Protein AF-A0AAN6QSS2-F1 (afdb_monomer)

Structure (mmCIF, N/CA/C/O backbone):
data_AF-A0AAN6QSS2-F1
#
_entry.id   AF-A0AAN6QSS2-F1
#
loop_
_atom_site.group_PDB
_atom_site.id
_atom_site.type_symbol
_atom_site.label_atom_id
_atom_site.label_alt_id
_atom_site.label_comp_id
_atom_site.label_asym_id
_atom_site.label_entity_id
_atom_site.label_seq_id
_atom_site.pdbx_PDB_ins_code
_atom_site.Cartn_x
_atom_site.Cartn_y
_atom_site.Cartn_z
_atom_site.occupancy
_atom_site.B_iso_or_equiv
_atom_site.auth_seq_id
_atom_site.auth_comp_id
_atom_site.auth_asym_id
_atom_site.auth_atom_id
_atom_site.pdbx_PDB_model_num
ATOM 1 N N . MET A 1 1 ? 13.522 14.412 11.338 1.00 58.09 1 MET A N 1
ATOM 2 C CA . MET A 1 1 ? 12.191 14.948 1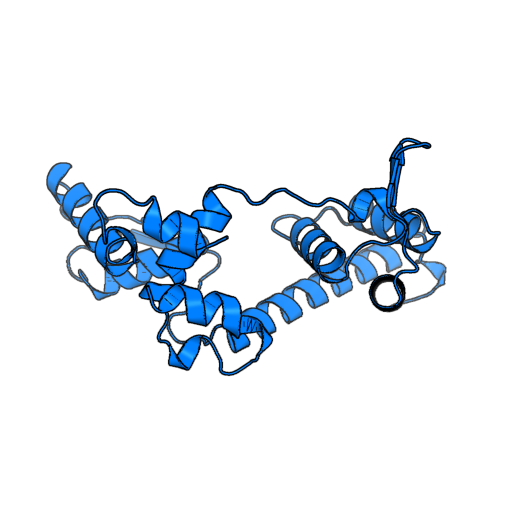0.971 1.00 58.09 1 MET A CA 1
ATOM 3 C C . MET A 1 1 ? 11.134 14.541 11.995 1.00 58.09 1 MET A C 1
ATOM 5 O O . MET A 1 1 ? 10.540 15.421 12.599 1.00 58.09 1 MET A O 1
ATOM 9 N N . TRP A 1 2 ? 10.982 13.246 12.285 1.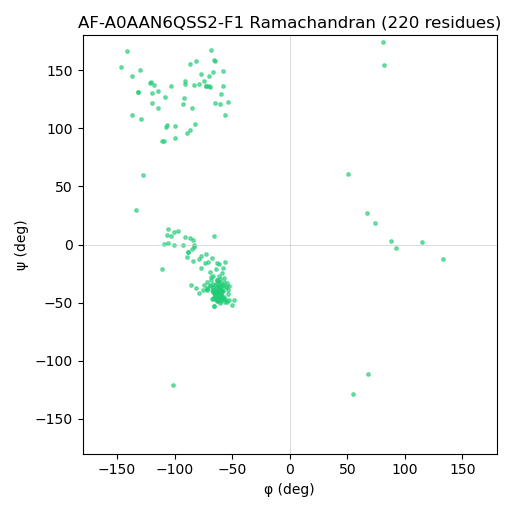00 65.75 2 TRP A N 1
ATOM 10 C CA . TRP A 1 2 ? 9.932 12.701 13.161 1.00 65.75 2 TRP A CA 1
ATOM 11 C C . TRP A 1 2 ? 9.918 13.222 14.614 1.00 65.75 2 TRP A C 1
ATOM 13 O O . TRP A 1 2 ? 8.853 13.557 15.126 1.00 65.75 2 TRP A O 1
ATOM 23 N N . GLN A 1 3 ? 11.086 13.422 15.246 1.00 69.25 3 GLN A N 1
ATOM 24 C CA . GLN A 1 3 ? 11.178 14.023 16.593 1.00 69.25 3 GLN A CA 1
ATOM 25 C C . GLN A 1 3 ? 10.530 15.415 16.669 1.00 69.25 3 GLN A C 1
ATOM 27 O O . GLN A 1 3 ? 9.976 15.801 17.695 1.00 69.25 3 GLN A O 1
ATOM 32 N N . SER A 1 4 ? 10.586 16.179 15.571 1.00 73.88 4 SER A N 1
ATOM 33 C CA . SER A 1 4 ? 9.973 17.505 15.511 1.00 73.88 4 SER A CA 1
ATOM 34 C C . SER A 1 4 ? 8.457 17.418 15.643 1.00 73.88 4 SER A C 1
ATOM 36 O O . SER A 1 4 ? 7.863 18.304 16.240 1.00 73.88 4 SER A O 1
ATOM 38 N N . TRP A 1 5 ? 7.823 16.371 15.114 1.00 73.56 5 TRP A N 1
ATOM 39 C CA . TRP A 1 5 ? 6.372 16.207 15.201 1.00 73.56 5 TRP A CA 1
ATOM 40 C C . TRP A 1 5 ? 5.933 15.763 16.585 1.00 73.56 5 TRP A C 1
ATOM 42 O O . TRP A 1 5 ? 4.964 16.303 17.104 1.00 73.56 5 TRP A O 1
ATOM 52 N N . ALA A 1 6 ? 6.696 14.873 17.223 1.00 74.50 6 ALA A N 1
ATOM 53 C CA . ALA A 1 6 ? 6.484 14.545 18.629 1.00 74.50 6 ALA A CA 1
ATOM 54 C C . ALA A 1 6 ? 6.563 15.802 19.511 1.00 74.50 6 ALA A C 1
ATOM 56 O O . ALA A 1 6 ? 5.655 16.065 20.299 1.00 74.50 6 ALA A O 1
ATOM 57 N N . ASN A 1 7 ? 7.585 16.638 19.303 1.00 79.81 7 ASN A N 1
ATOM 58 C CA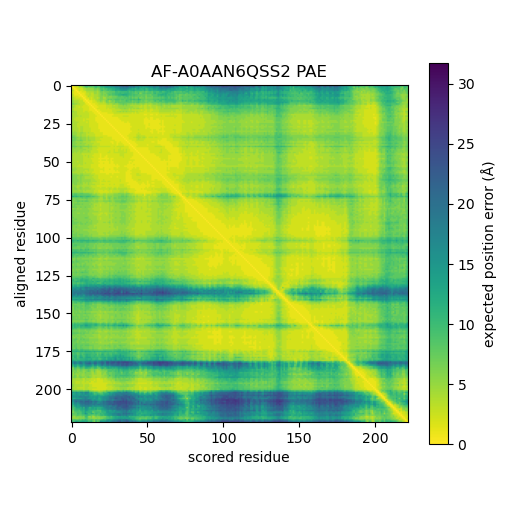 . ASN A 1 7 ? 7.784 17.870 20.071 1.00 79.81 7 ASN A CA 1
ATOM 59 C C . ASN A 1 7 ? 6.723 18.951 19.809 1.00 79.81 7 ASN A C 1
ATOM 61 O O . ASN A 1 7 ? 6.439 19.737 20.709 1.00 79.81 7 ASN A O 1
ATOM 65 N N . LEU A 1 8 ? 6.162 19.003 18.598 1.00 83.62 8 LEU A N 1
ATOM 66 C CA . LEU A 1 8 ? 5.133 19.974 18.200 1.00 83.62 8 LEU A CA 1
ATOM 67 C C . LEU A 1 8 ? 3.699 19.460 18.407 1.00 83.62 8 LEU A C 1
ATOM 69 O O . LEU A 1 8 ? 2.742 20.170 18.101 1.00 83.62 8 LEU A O 1
ATOM 73 N N . SER A 1 9 ? 3.531 18.230 18.895 1.00 83.50 9 SER A N 1
ATOM 74 C CA . SER A 1 9 ? 2.211 17.657 19.145 1.00 83.50 9 SER A CA 1
ATOM 75 C C . SER A 1 9 ? 1.547 18.292 20.374 1.00 83.50 9 SER A C 1
ATOM 77 O O . SER A 1 9 ? 2.177 18.500 21.416 1.00 83.50 9 SER A O 1
ATOM 79 N N . HIS A 1 10 ? 0.253 18.602 20.253 1.00 85.25 10 HIS A N 1
ATOM 80 C CA . HIS A 1 10 ? -0.552 19.192 21.319 1.00 85.25 10 HIS A CA 1
ATOM 81 C C . HIS A 1 10 ? -1.881 18.434 21.478 1.00 85.25 10 HIS A C 1
ATOM 83 O O . HIS A 1 10 ? -2.572 18.236 20.479 1.00 85.25 10 HIS A O 1
ATOM 89 N N . PRO A 1 11 ? -2.274 18.049 22.709 1.00 89.25 11 PRO A N 1
ATOM 90 C CA . PRO A 1 11 ? -1.521 18.190 23.960 1.00 89.25 11 PRO A CA 1
ATOM 91 C C . PRO A 1 11 ? -0.239 17.342 23.972 1.00 89.25 11 PRO A C 1
ATOM 93 O O . PRO A 1 11 ? -0.109 16.366 23.237 1.00 89.25 11 PRO A O 1
ATOM 96 N N . ARG A 1 12 ? 0.734 17.719 24.809 1.00 83.94 12 ARG A N 1
ATOM 97 C CA . ARG A 1 12 ? 1.987 16.963 24.922 1.00 83.94 12 ARG A CA 1
ATOM 98 C C . ARG A 1 12 ? 1.675 15.525 25.352 1.00 83.94 12 ARG A C 1
ATOM 100 O O . ARG A 1 12 ? 0.952 15.329 26.323 1.00 83.94 12 ARG A O 1
ATOM 107 N N . GLY A 1 13 ? 2.223 14.543 24.636 1.00 82.56 13 GLY A N 1
ATOM 108 C CA . GLY A 1 13 ? 1.955 13.120 24.877 1.00 82.56 13 GLY A CA 1
ATOM 109 C C . GLY A 1 13 ? 0.739 12.558 24.131 1.00 82.56 13 GLY A C 1
ATOM 110 O O . GLY A 1 13 ? 0.451 11.374 24.276 1.00 82.56 13 GLY A O 1
ATOM 111 N N . ILE A 1 14 ? 0.057 13.356 23.296 1.00 86.75 14 ILE A N 1
ATOM 112 C CA . ILE A 1 14 ? -1.092 12.888 22.500 1.00 86.75 14 ILE A CA 1
ATOM 113 C C . ILE A 1 14 ? -0.743 11.704 21.592 1.00 86.75 14 ILE A C 1
ATOM 115 O O . ILE A 1 14 ? -1.591 10.854 21.353 1.00 86.75 14 ILE A O 1
ATOM 119 N N . LEU A 1 15 ? 0.515 11.593 21.147 1.00 85.88 15 LEU A N 1
ATOM 120 C CA . LEU A 1 15 ? 0.971 10.484 20.308 1.00 85.88 15 LEU A CA 1
ATOM 121 C C . LEU A 1 15 ? 0.848 9.106 20.975 1.00 85.88 15 LEU A C 1
ATOM 123 O O . LEU A 1 15 ? 0.906 8.113 20.263 1.00 85.88 15 LEU A O 1
ATOM 127 N N . GLY A 1 16 ? 0.681 9.025 22.299 1.00 86.38 16 GLY A N 1
ATOM 128 C CA . GLY A 1 16 ? 0.407 7.775 23.019 1.00 86.38 16 GLY A CA 1
ATOM 129 C C . GLY A 1 16 ? -1.076 7.390 23.102 1.00 86.38 16 GLY A C 1
ATOM 130 O O . GLY A 1 16 ? -1.397 6.445 23.813 1.00 86.38 16 GLY A O 1
ATOM 131 N N . TYR A 1 17 ? -1.961 8.137 22.433 1.00 89.56 17 TYR A N 1
ATOM 132 C CA . TYR A 1 17 ? -3.417 7.936 22.441 1.00 89.56 17 TYR A CA 1
ATOM 133 C C . TYR A 1 17 ? -4.017 7.996 21.027 1.00 89.56 17 TYR A C 1
ATOM 135 O O . TYR A 1 17 ? -5.146 8.442 20.835 1.00 89.56 17 TYR A O 1
ATOM 143 N N . LEU A 1 18 ? -3.232 7.612 20.019 1.00 88.50 18 LEU A N 1
ATOM 144 C CA . LEU A 1 18 ? -3.658 7.610 18.610 1.00 88.50 18 LEU A CA 1
ATOM 145 C C . LEU A 1 18 ? -3.856 6.190 18.063 1.00 88.50 18 LEU A C 1
ATOM 147 O O . LEU A 1 18 ? -4.179 6.034 16.887 1.00 88.50 18 LEU A O 1
ATOM 151 N N . GLY A 1 19 ? -3.635 5.165 18.887 1.00 90.44 19 GLY A N 1
ATOM 152 C CA . GLY A 1 19 ? -3.729 3.773 18.485 1.00 90.44 19 GLY A CA 1
ATOM 153 C C . GLY A 1 19 ? -5.156 3.336 18.166 1.00 90.44 19 GLY A C 1
ATOM 154 O O . GLY A 1 19 ? -6.157 3.981 18.488 1.00 90.44 19 GLY A O 1
ATOM 155 N N . THR A 1 20 ? -5.264 2.168 17.544 1.00 93.19 20 THR A N 1
ATOM 156 C CA . THR A 1 20 ? -6.537 1.508 17.262 1.00 93.19 20 THR A CA 1
ATOM 157 C C . THR A 1 20 ? -7.305 1.203 18.543 1.00 93.19 20 THR A C 1
ATOM 159 O O . THR A 1 20 ? -8.535 1.210 18.522 1.00 93.19 20 THR A O 1
ATOM 162 N N . ARG A 1 21 ? -6.617 0.973 19.669 1.00 92.88 21 ARG A N 1
ATOM 163 C CA . ARG A 1 21 ? -7.273 0.780 20.967 1.00 92.88 21 ARG A CA 1
ATOM 164 C C . ARG A 1 21 ? -8.172 1.964 21.319 1.00 92.88 21 ARG A C 1
ATOM 166 O O . ARG A 1 21 ? -9.324 1.742 21.691 1.00 92.88 21 ARG A O 1
ATOM 173 N N . GLU A 1 22 ? -7.660 3.184 21.203 1.00 94.94 22 GLU A N 1
ATOM 174 C CA . GLU A 1 22 ? -8.392 4.416 21.497 1.00 94.94 22 GLU A CA 1
ATOM 175 C C . GLU A 1 22 ? -9.517 4.617 20.479 1.00 94.94 22 GLU A C 1
ATOM 177 O O . GLU A 1 22 ? -10.675 4.762 20.865 1.00 94.94 22 GLU A O 1
ATOM 182 N N . VAL A 1 23 ? -9.216 4.461 19.185 1.00 94.81 23 VAL A N 1
ATOM 183 C CA . VAL A 1 23 ? -10.211 4.586 18.103 1.00 94.81 23 VAL A CA 1
ATOM 184 C C . VAL A 1 23 ? -11.384 3.605 18.270 1.00 94.81 23 VAL A C 1
ATOM 186 O O . VAL A 1 23 ? -12.529 3.931 17.961 1.00 94.81 23 VAL A O 1
ATOM 189 N N . VAL A 1 24 ? -11.139 2.398 18.784 1.00 97.00 24 VAL A N 1
ATOM 190 C CA . VAL A 1 24 ? -12.197 1.418 19.077 1.00 97.00 24 VAL A CA 1
ATOM 191 C C . VAL A 1 24 ? -13.119 1.887 20.203 1.00 97.00 24 VAL A C 1
ATOM 193 O O . VAL A 1 24 ? -14.326 1.647 20.125 1.00 97.00 24 VAL A O 1
ATOM 196 N N . GLN A 1 25 ? -12.588 2.565 21.226 1.00 97.81 25 GLN A N 1
ATOM 197 C CA . GLN A 1 25 ? -13.421 3.192 22.258 1.00 97.81 25 GLN A CA 1
ATOM 198 C C . GLN A 1 25 ? -14.252 4.330 21.660 1.00 97.81 25 GLN A C 1
ATOM 200 O O . GLN A 1 25 ? -15.447 4.422 21.943 1.00 97.81 25 GLN A O 1
ATOM 205 N N . ASP A 1 26 ? -13.659 5.134 20.774 1.00 97.62 26 ASP A N 1
ATOM 206 C CA . ASP A 1 26 ? -14.358 6.228 20.095 1.00 97.62 26 ASP A CA 1
ATOM 207 C C . ASP A 1 26 ? -15.529 5.716 19.249 1.00 97.62 26 ASP A C 1
ATOM 209 O O . ASP A 1 26 ? -16.623 6.280 19.295 1.00 97.62 26 ASP A O 1
ATOM 213 N N . TYR A 1 27 ? -15.358 4.601 18.531 1.00 97.50 27 TYR A N 1
ATOM 214 C CA . TYR A 1 27 ? -16.457 3.967 17.797 1.00 97.50 27 TYR A CA 1
ATOM 215 C C . TYR A 1 27 ? -17.624 3.567 18.708 1.00 97.50 27 TYR A C 1
ATOM 217 O O . TYR A 1 27 ? -18.785 3.746 18.334 1.00 97.50 27 TYR A O 1
ATOM 225 N N . ASP A 1 28 ? -17.353 3.058 19.912 1.00 98.25 28 ASP A N 1
ATOM 226 C CA . ASP A 1 28 ? -18.414 2.696 20.855 1.00 98.25 28 ASP A CA 1
ATOM 227 C C . ASP A 1 28 ? -19.073 3.916 21.514 1.00 98.25 28 ASP A C 1
ATOM 229 O O . ASP A 1 28 ? -20.291 3.927 21.732 1.00 98.25 28 ASP A O 1
ATOM 233 N N . ALA A 1 29 ? -18.293 4.965 21.776 1.00 98.31 29 ALA A N 1
ATOM 234 C CA . ALA A 1 29 ? -18.811 6.242 22.243 1.00 98.31 29 ALA A CA 1
ATOM 235 C C . ALA A 1 29 ? -19.756 6.859 21.202 1.00 98.31 29 ALA A C 1
ATOM 237 O O . ALA A 1 29 ? -20.864 7.268 21.550 1.00 98.31 29 ALA A O 1
ATOM 238 N N . ILE A 1 30 ? -19.375 6.839 19.919 1.00 97.94 30 ILE A N 1
ATOM 239 C CA . ILE A 1 30 ? -20.221 7.286 18.803 1.00 97.94 30 ILE A CA 1
ATOM 240 C C . ILE A 1 30 ? -21.493 6.437 18.716 1.00 97.94 30 ILE A C 1
ATOM 242 O O . ILE A 1 30 ? -22.587 6.997 18.655 1.00 97.94 30 ILE A O 1
ATOM 246 N N . ARG A 1 31 ? -21.383 5.101 18.772 1.00 98.12 31 ARG A N 1
ATOM 247 C CA . ARG A 1 31 ? -22.548 4.196 18.796 1.00 98.12 31 ARG A CA 1
ATOM 248 C C . ARG A 1 31 ? -23.529 4.594 19.905 1.00 98.12 31 ARG A C 1
ATOM 250 O O . ARG A 1 31 ? -24.727 4.708 19.653 1.00 98.12 31 ARG A O 1
ATOM 257 N N . THR A 1 32 ? -23.014 4.832 21.112 1.00 98.25 32 THR A N 1
ATOM 258 C CA . THR A 1 32 ? -23.816 5.219 22.282 1.00 98.25 32 THR A CA 1
ATOM 259 C C . THR A 1 32 ? -24.456 6.593 22.104 1.00 98.25 32 THR A C 1
ATOM 261 O O . THR A 1 32 ? -25.652 6.738 22.342 1.00 98.25 32 THR A O 1
ATOM 264 N N . ALA A 1 33 ? -23.693 7.590 21.651 1.00 98.44 33 ALA A N 1
ATOM 265 C CA . ALA A 1 33 ? -24.182 8.952 21.438 1.00 98.44 33 ALA A CA 1
ATOM 266 C C . ALA A 1 33 ? -25.292 9.020 20.377 1.00 98.44 33 ALA A C 1
ATOM 268 O O . ALA A 1 33 ? -26.199 9.841 20.481 1.00 98.44 33 ALA A O 1
ATOM 269 N N . LEU A 1 34 ? -25.240 8.132 19.381 1.00 97.94 34 LEU A N 1
ATOM 270 C CA . LEU A 1 34 ? -26.262 7.999 18.344 1.00 97.94 34 LEU A CA 1
ATOM 271 C C . LEU A 1 34 ? -27.447 7.106 18.756 1.00 97.94 34 LEU A C 1
ATOM 273 O O . LEU A 1 34 ? -28.401 6.983 17.994 1.00 97.94 34 LEU A O 1
ATOM 277 N N . GLY A 1 35 ? -27.409 6.489 19.943 1.00 97.94 35 GLY A N 1
ATOM 278 C CA . GLY A 1 35 ? -28.491 5.647 20.460 1.00 97.94 35 GLY A CA 1
ATOM 279 C C . GLY A 1 35 ? -28.613 4.272 19.794 1.00 97.94 35 GLY A C 1
ATOM 280 O O . GLY A 1 35 ? -29.662 3.641 19.900 1.00 97.94 35 GLY A O 1
ATOM 281 N N . TYR A 1 36 ? -27.570 3.789 19.111 1.00 98.12 36 TYR A N 1
ATOM 282 C CA . TYR A 1 36 ? -27.587 2.468 18.479 1.00 98.12 36 TYR A CA 1
ATOM 283 C C . TYR A 1 36 ? -27.243 1.360 19.476 1.00 98.12 36 TYR A C 1
ATOM 285 O O . TYR A 1 36 ? -26.280 1.469 20.230 1.00 98.12 36 TYR A O 1
ATOM 293 N N . GLU A 1 37 ? -27.963 0.239 19.446 1.00 98.06 37 GLU A N 1
ATOM 294 C CA . GLU A 1 37 ? -27.616 -0.936 20.263 1.00 98.06 37 GLU A CA 1
ATOM 295 C C . GLU A 1 37 ? -26.364 -1.651 19.739 1.00 98.06 37 GLU A C 1
ATOM 297 O O . GLU A 1 37 ? -25.515 -2.091 20.516 1.00 98.06 37 GLU A O 1
ATOM 302 N N . LYS A 1 38 ? -26.228 -1.725 18.411 1.00 98.31 38 LYS A N 1
ATOM 303 C CA . LYS A 1 38 ? -25.144 -2.415 17.709 1.00 98.31 38 LYS A CA 1
ATOM 304 C C . LYS A 1 38 ? -24.518 -1.524 16.646 1.00 98.31 38 LYS A C 1
ATOM 306 O O . LYS A 1 38 ? -25.188 -0.690 16.045 1.00 98.31 38 LYS A O 1
ATOM 311 N N . THR A 1 39 ? -23.237 -1.742 16.391 1.00 97.94 39 THR A N 1
ATOM 312 C CA . THR A 1 39 ? -22.501 -1.111 15.293 1.00 97.94 39 THR A CA 1
ATOM 313 C C . THR A 1 39 ? -22.581 -1.994 14.053 1.00 97.94 39 THR A C 1
ATOM 315 O O . THR A 1 39 ? -22.488 -3.216 14.148 1.00 97.94 39 THR A O 1
ATOM 318 N N . HIS A 1 40 ? -22.725 -1.384 12.881 1.00 97.00 40 HIS A N 1
ATOM 319 C CA . HIS A 1 40 ? -22.564 -2.042 11.585 1.00 97.00 40 HIS A CA 1
ATOM 320 C C . HIS A 1 40 ? -21.346 -1.423 10.904 1.00 97.00 40 HIS A C 1
ATOM 322 O O . HIS A 1 40 ? -21.208 -0.201 10.909 1.00 97.00 40 HIS A O 1
ATOM 328 N N . PHE A 1 41 ? -20.447 -2.245 10.369 1.00 95.31 41 PHE A N 1
ATOM 329 C CA . PHE A 1 41 ? -19.115 -1.792 9.972 1.00 95.31 41 PHE A CA 1
ATOM 330 C C . PHE A 1 41 ? -18.757 -2.273 8.566 1.00 95.31 41 PHE A C 1
ATOM 332 O O . PHE A 1 41 ? -18.854 -3.461 8.263 1.00 95.31 41 PHE A O 1
ATOM 339 N N . LEU A 1 42 ? -18.280 -1.353 7.727 1.00 97.25 42 LEU A N 1
ATOM 340 C CA . LEU A 1 42 ? -17.526 -1.667 6.515 1.00 97.25 42 LEU A CA 1
ATOM 341 C C . LEU A 1 42 ? -16.054 -1.321 6.765 1.00 97.25 42 LEU A C 1
ATOM 343 O O . LEU A 1 42 ? -15.681 -0.151 6.808 1.00 97.25 42 LEU A O 1
ATOM 347 N N . GLY A 1 43 ? -15.235 -2.339 7.014 1.00 96.06 43 GLY A N 1
ATOM 348 C CA . GLY A 1 43 ? -13.814 -2.196 7.303 1.00 96.06 43 GLY A CA 1
ATOM 349 C C . GLY A 1 43 ? -12.985 -2.481 6.060 1.00 96.06 43 GLY A C 1
ATOM 350 O O . GLY A 1 43 ? -12.780 -3.642 5.728 1.00 96.06 43 GLY A O 1
ATOM 351 N N . VAL A 1 44 ? -12.493 -1.435 5.398 1.00 95.25 44 VAL A N 1
ATOM 352 C CA . VAL A 1 44 ? -11.610 -1.555 4.226 1.00 95.25 44 VAL A CA 1
ATOM 353 C C . VAL A 1 44 ? -10.172 -1.270 4.636 1.00 95.25 44 VAL A C 1
ATOM 355 O O . VAL A 1 44 ? -9.924 -0.296 5.355 1.00 95.25 44 VAL A O 1
ATOM 358 N N . SER A 1 45 ? -9.219 -2.072 4.154 1.00 92.44 45 SER A N 1
ATOM 359 C CA . SER A 1 45 ? -7.790 -1.866 4.418 1.00 92.44 45 SER A CA 1
ATOM 360 C C . SER A 1 45 ? -7.533 -1.808 5.932 1.00 92.44 45 SER A C 1
ATOM 362 O O . SER A 1 45 ? -8.014 -2.658 6.675 1.00 92.44 45 SER A O 1
ATOM 364 N N . TYR A 1 46 ? -6.849 -0.788 6.447 1.00 92.00 46 TYR A N 1
ATOM 365 C CA . TYR A 1 46 ? -6.624 -0.636 7.884 1.00 92.00 46 TYR A CA 1
ATOM 366 C C . TYR A 1 46 ? -7.923 -0.556 8.712 1.00 92.00 46 TYR A C 1
ATOM 368 O O . TYR A 1 46 ? -7.951 -0.937 9.882 1.00 92.00 46 TYR A O 1
ATOM 376 N N . GLY A 1 47 ? -9.037 -0.143 8.101 1.00 94.75 47 GLY A N 1
ATOM 377 C CA . GLY A 1 47 ? -10.360 -0.212 8.718 1.00 94.75 47 GLY A CA 1
ATOM 378 C C . GLY A 1 47 ? -10.794 -1.641 9.059 1.00 94.75 47 GLY A C 1
ATOM 379 O O . GLY A 1 47 ? -11.535 -1.822 10.021 1.00 94.75 47 GLY A O 1
ATOM 380 N N . SER A 1 48 ? -10.305 -2.662 8.346 1.00 96.00 48 SER A N 1
ATOM 381 C CA . SER A 1 48 ? -10.582 -4.064 8.675 1.00 96.00 48 SER A CA 1
ATOM 382 C C . SER A 1 48 ? -9.946 -4.467 10.007 1.00 96.00 48 SER A C 1
ATOM 384 O O . SER A 1 48 ? -10.570 -5.177 10.791 1.00 96.00 48 SER A O 1
ATOM 386 N N . TYR A 1 49 ? -8.720 -3.993 10.264 1.00 94.25 49 TYR A N 1
ATOM 387 C CA . TYR A 1 49 ? -7.993 -4.224 11.513 1.00 94.25 49 TYR A CA 1
ATOM 388 C C . TYR A 1 49 ? -8.761 -3.597 12.681 1.00 94.25 49 TYR A C 1
ATOM 390 O O . TYR A 1 49 ? -9.057 -4.232 13.692 1.00 94.25 49 TYR A O 1
ATOM 398 N N . ARG A 1 50 ? -9.205 -2.349 12.504 1.00 95.25 50 ARG A N 1
ATOM 399 C CA . ARG A 1 50 ? -9.998 -1.646 13.521 1.00 95.25 50 ARG A CA 1
ATOM 400 C C . ARG A 1 50 ? -11.355 -2.300 13.769 1.00 95.25 50 ARG A C 1
ATOM 402 O O . ARG A 1 50 ? -11.760 -2.442 14.918 1.00 95.25 50 ARG A O 1
ATOM 409 N N . ALA A 1 51 ? -12.046 -2.720 12.713 1.00 96.62 51 ALA A N 1
ATOM 410 C CA . ALA A 1 51 ? -13.334 -3.392 12.825 1.00 96.62 51 ALA A CA 1
ATOM 411 C C . ALA A 1 51 ? -13.206 -4.744 13.549 1.00 96.62 51 ALA A C 1
ATOM 413 O O . ALA A 1 51 ? -14.001 -5.038 14.440 1.00 96.62 51 ALA A O 1
ATOM 414 N N . ALA A 1 52 ? -12.177 -5.537 13.237 1.00 95.94 52 ALA A N 1
ATOM 415 C CA . ALA A 1 52 ? -11.897 -6.776 13.957 1.00 95.94 52 ALA A CA 1
ATOM 416 C C . ALA A 1 52 ? -11.574 -6.514 15.441 1.00 95.94 52 ALA A C 1
ATOM 418 O O . ALA A 1 52 ? -12.116 -7.195 16.314 1.00 95.94 52 ALA A O 1
ATOM 419 N N . GLN A 1 53 ? -10.781 -5.480 15.747 1.00 95.69 53 GLN A N 1
ATOM 420 C CA . GLN A 1 53 ? -10.496 -5.083 17.129 1.00 95.69 53 GLN A CA 1
ATOM 421 C C . GLN A 1 53 ? -11.755 -4.615 17.879 1.00 95.69 53 GLN A C 1
ATOM 423 O O . GLN A 1 53 ? -11.938 -4.965 19.048 1.00 95.69 53 GLN A O 1
ATOM 428 N N . TYR A 1 54 ? -12.644 -3.862 17.222 1.00 97.69 54 TYR A N 1
ATOM 429 C CA . TYR A 1 54 ? -13.935 -3.465 17.789 1.00 97.69 54 TYR A CA 1
ATOM 430 C C . TYR A 1 54 ? -14.785 -4.688 18.128 1.00 97.69 54 TYR A C 1
ATOM 432 O O . TYR A 1 54 ? -15.286 -4.795 19.247 1.00 97.69 54 TYR A O 1
ATOM 440 N N . ALA A 1 55 ? -14.899 -5.635 17.194 1.00 97.12 55 ALA A N 1
ATOM 441 C CA . ALA A 1 55 ? -15.671 -6.852 17.400 1.00 97.12 55 ALA A CA 1
ATOM 442 C C . ALA A 1 55 ? -15.110 -7.719 18.538 1.00 97.12 55 ALA A C 1
ATOM 444 O O . ALA A 1 55 ? -15.880 -8.280 19.313 1.00 97.12 55 ALA A O 1
ATOM 445 N N . ALA A 1 56 ? -13.784 -7.780 18.685 1.00 96.12 56 ALA A N 1
ATOM 446 C CA . ALA A 1 56 ? -13.141 -8.476 19.797 1.00 96.12 56 ALA A CA 1
ATOM 447 C C . ALA A 1 56 ? -13.353 -7.770 21.151 1.00 96.12 56 ALA A C 1
ATOM 449 O O . ALA A 1 56 ? -13.485 -8.433 22.177 1.00 96.12 56 ALA A O 1
ATOM 450 N N . THR A 1 57 ? -13.390 -6.434 21.163 1.00 97.56 57 THR A N 1
ATOM 451 C CA . THR A 1 57 ? -13.516 -5.631 22.394 1.00 97.56 57 THR A CA 1
ATOM 452 C C . THR A 1 57 ? -14.964 -5.538 22.880 1.00 97.56 57 THR A C 1
ATOM 454 O O . THR A 1 57 ? -15.219 -5.575 24.083 1.00 97.56 57 THR A O 1
ATOM 457 N N . PHE A 1 58 ? -15.923 -5.442 21.956 1.00 98.12 58 PHE A N 1
ATOM 458 C CA . PHE A 1 58 ? -17.348 -5.268 22.241 1.00 98.12 58 PHE A CA 1
ATOM 459 C C . PHE A 1 58 ? -18.217 -6.312 21.518 1.00 98.12 58 PHE A C 1
ATOM 461 O O . PHE A 1 58 ? -19.096 -5.932 20.740 1.00 98.12 58 PHE A O 1
ATOM 468 N N . PRO A 1 59 ? -18.025 -7.621 21.767 1.00 97.88 59 PRO A N 1
ATOM 469 C CA . PRO A 1 59 ? -18.662 -8.683 20.982 1.00 97.88 59 PRO A CA 1
ATOM 470 C C . PRO A 1 59 ? -20.198 -8.616 20.985 1.00 97.88 59 PRO A C 1
ATOM 472 O O . PRO A 1 59 ? -20.832 -8.853 19.961 1.00 97.88 59 PRO A O 1
ATOM 475 N N . GLU A 1 60 ? -20.805 -8.194 22.097 1.00 98.19 60 GLU A N 1
ATOM 476 C CA . GLU A 1 60 ? -22.266 -8.053 22.229 1.00 98.19 60 GLU A CA 1
ATOM 477 C C . GLU A 1 60 ? -22.852 -6.874 21.425 1.00 98.19 60 GLU A C 1
ATOM 479 O O . GLU A 1 60 ? -24.061 -6.791 21.204 1.00 98.19 60 GLU A O 1
ATOM 484 N N . ARG A 1 61 ? -22.000 -5.950 20.962 1.00 98.06 61 ARG A N 1
ATOM 485 C CA . ARG A 1 61 ? -22.384 -4.706 20.268 1.00 98.06 61 ARG A CA 1
ATOM 486 C C . ARG A 1 61 ? -22.117 -4.772 18.763 1.00 98.06 61 ARG A C 1
ATOM 488 O O . ARG A 1 61 ? -22.143 -3.753 18.074 1.00 98.06 61 ARG A O 1
ATOM 495 N N . VAL A 1 62 ? -21.863 -5.969 18.240 1.00 98.12 62 VAL A N 1
ATOM 496 C CA . VAL A 1 62 ? -21.574 -6.234 16.827 1.00 98.12 62 VAL A CA 1
ATOM 497 C C . VAL A 1 62 ? -22.862 -6.572 16.073 1.00 98.12 62 VAL A C 1
ATOM 499 O O . VAL A 1 62 ? -23.617 -7.470 16.457 1.00 98.12 62 VAL A O 1
ATOM 502 N N . GLY A 1 63 ? -23.115 -5.836 14.990 1.00 97.69 63 GLY A N 1
ATOM 503 C CA . GLY A 1 63 ? -24.162 -6.099 14.006 1.00 97.69 63 GLY A CA 1
ATOM 504 C C . GLY A 1 63 ? -23.603 -6.758 12.742 1.00 97.69 63 GLY A C 1
ATOM 505 O O . GLY A 1 63 ? -23.019 -7.835 12.786 1.00 97.69 63 GLY A O 1
ATOM 506 N N . HIS A 1 64 ? -23.786 -6.100 11.597 1.00 97.62 64 HIS A N 1
ATOM 507 C CA . HIS A 1 64 ? -23.316 -6.575 10.289 1.00 97.62 64 HIS A CA 1
ATOM 508 C C . HIS A 1 64 ? -21.936 -5.999 9.988 1.00 97.62 64 HIS A C 1
ATOM 510 O O . HIS A 1 64 ? -21.779 -4.779 9.957 1.00 97.62 64 HIS A O 1
ATOM 516 N N . PHE A 1 65 ? -20.949 -6.870 9.785 1.00 97.75 65 PHE A N 1
ATOM 517 C CA . PHE A 1 65 ? -19.568 -6.487 9.505 1.00 97.75 65 PHE A CA 1
ATOM 518 C C . PHE A 1 65 ? -19.151 -7.031 8.139 1.00 97.75 65 PHE A C 1
ATOM 520 O O . PHE A 1 65 ? -19.320 -8.217 7.862 1.00 97.75 65 PHE A O 1
ATOM 527 N N . VAL A 1 66 ? -18.589 -6.162 7.304 1.00 97.62 66 VAL A N 1
ATOM 528 C CA . VAL A 1 66 ? -17.938 -6.513 6.039 1.00 97.62 66 VAL A CA 1
ATOM 529 C C . VAL A 1 66 ? -16.494 -6.054 6.133 1.00 97.62 66 VAL A C 1
ATOM 531 O O . VAL A 1 66 ? -16.242 -4.874 6.368 1.00 97.62 66 VAL A O 1
ATOM 534 N N . LEU A 1 67 ? -15.556 -6.985 5.979 1.00 97.25 67 LEU A N 1
ATOM 535 C CA . LEU A 1 67 ? -14.123 -6.709 6.022 1.00 97.25 67 LEU A CA 1
ATOM 536 C C . LEU A 1 67 ? -13.532 -6.974 4.637 1.00 97.25 67 LEU A C 1
ATOM 538 O O . LEU A 1 67 ? -13.586 -8.106 4.160 1.00 97.25 67 LEU A O 1
ATOM 542 N N . ASP A 1 68 ? -12.983 -5.941 4.007 1.00 95.25 68 ASP A N 1
ATOM 543 C CA . ASP A 1 68 ? -12.396 -5.999 2.668 1.00 95.25 68 ASP A CA 1
ATOM 544 C C . ASP A 1 68 ? -10.918 -5.585 2.712 1.00 95.25 68 ASP A C 1
ATOM 546 O O . ASP A 1 68 ? -10.542 -4.667 3.444 1.00 95.25 68 ASP A O 1
ATOM 550 N N . ALA A 1 69 ? -10.075 -6.281 1.945 1.00 91.31 69 ALA A N 1
ATOM 551 C CA . ALA A 1 69 ? -8.614 -6.171 1.992 1.00 91.31 69 ALA A CA 1
ATOM 552 C C . ALA A 1 69 ? -8.055 -6.309 3.426 1.00 91.31 69 ALA A C 1
ATOM 554 O O . ALA A 1 69 ? -7.443 -5.391 3.974 1.00 91.31 69 ALA A O 1
ATOM 555 N N . VAL A 1 70 ? -8.308 -7.471 4.044 1.00 93.19 70 VAL A N 1
ATOM 556 C CA . VAL A 1 70 ? -8.068 -7.707 5.476 1.00 93.19 70 VAL A CA 1
ATOM 557 C C . VAL A 1 70 ? -6.598 -7.537 5.866 1.00 93.19 70 VAL A C 1
ATOM 559 O O . VAL A 1 70 ? -5.732 -8.290 5.424 1.00 93.19 70 VAL A O 1
ATOM 562 N N . VAL A 1 71 ? -6.341 -6.612 6.790 1.00 91.25 71 VAL A N 1
ATOM 563 C CA . VAL A 1 71 ? -5.064 -6.469 7.496 1.00 91.25 71 VAL A CA 1
ATOM 564 C C . VAL A 1 71 ? -5.031 -7.415 8.711 1.00 91.25 71 VAL A C 1
ATOM 566 O O . VAL A 1 71 ? -5.843 -7.261 9.626 1.00 91.25 71 VAL A O 1
ATOM 569 N N . PRO A 1 72 ? -4.103 -8.388 8.765 1.00 87.31 72 PRO A N 1
ATOM 570 C CA . PRO A 1 72 ? -4.071 -9.397 9.823 1.00 87.31 72 PRO A CA 1
ATOM 571 C C . PRO A 1 72 ? -3.454 -8.894 11.140 1.00 87.31 72 PRO A C 1
ATOM 573 O O . PRO A 1 72 ? -2.388 -8.263 11.165 1.00 87.31 72 PRO A O 1
ATOM 576 N N . HIS A 1 73 ? -4.091 -9.273 12.253 1.00 82.81 73 HIS A N 1
ATOM 577 C CA . HIS A 1 73 ? -3.571 -9.121 13.613 1.00 82.81 73 HIS A CA 1
ATOM 578 C C . HIS A 1 73 ? -2.621 -10.287 13.904 1.00 82.81 73 HIS A C 1
ATOM 580 O O . HIS A 1 73 ? -3.070 -11.411 14.105 1.00 82.81 73 HIS A O 1
ATOM 586 N N . GLY A 1 74 ? -1.312 -10.046 13.883 1.00 82.44 74 GLY A N 1
ATOM 587 C CA . GLY A 1 74 ? -0.317 -11.066 14.243 1.00 82.44 74 GLY A CA 1
ATOM 588 C C . GLY A 1 74 ? 0.856 -11.201 13.282 1.00 82.44 74 GLY A C 1
ATOM 589 O O . GLY A 1 74 ? 1.849 -11.812 13.654 1.00 82.44 74 GLY A O 1
ATOM 590 N N . LEU A 1 75 ? 0.787 -10.596 12.093 1.00 82.31 75 LEU A N 1
ATOM 591 C CA . LEU A 1 75 ? 1.974 -10.477 11.246 1.00 82.31 75 LEU A CA 1
ATOM 592 C C . LEU A 1 75 ? 2.930 -9.417 11.796 1.00 82.31 75 LEU A C 1
ATOM 594 O O . LEU A 1 75 ? 2.502 -8.337 12.224 1.00 82.31 75 LEU A O 1
ATOM 598 N N . SER A 1 76 ? 4.222 -9.722 11.722 1.00 79.94 76 SER A N 1
ATOM 599 C CA . SER A 1 76 ? 5.282 -8.720 11.790 1.00 79.94 76 SER A CA 1
ATOM 600 C C . SER A 1 76 ? 5.235 -7.785 10.579 1.00 79.94 76 SER A C 1
ATOM 602 O O . SER A 1 76 ? 4.690 -8.125 9.526 1.00 79.94 76 SER A O 1
ATOM 604 N N . ILE A 1 77 ? 5.834 -6.600 10.711 1.00 76.56 77 ILE A N 1
ATOM 605 C CA . ILE A 1 77 ? 6.010 -5.672 9.587 1.00 76.56 77 ILE A CA 1
ATOM 606 C C . ILE A 1 77 ? 6.808 -6.341 8.471 1.00 76.56 77 ILE A C 1
ATOM 608 O O . ILE A 1 77 ? 6.466 -6.194 7.304 1.00 76.56 77 ILE A O 1
ATOM 612 N N . GLU A 1 78 ? 7.837 -7.116 8.811 1.00 79.06 78 GLU A N 1
ATOM 613 C CA . GLU A 1 78 ? 8.643 -7.814 7.812 1.00 79.06 78 GLU A CA 1
ATOM 614 C C . GLU A 1 78 ? 7.811 -8.825 7.009 1.00 79.06 78 GLU A C 1
ATOM 616 O O . GLU A 1 78 ? 7.915 -8.882 5.785 1.00 79.06 78 GLU A O 1
ATOM 621 N N . GLU A 1 79 ? 6.955 -9.604 7.672 1.00 85.44 79 GLU A N 1
ATOM 622 C CA . GLU A 1 79 ? 6.030 -10.510 6.984 1.00 85.44 79 GLU A CA 1
ATOM 623 C C . GLU A 1 79 ? 5.026 -9.750 6.123 1.00 85.44 79 GLU A C 1
ATOM 625 O O . GLU A 1 79 ? 4.775 -10.153 4.989 1.00 85.44 79 GLU A O 1
ATOM 630 N N . GLN A 1 80 ? 4.483 -8.640 6.627 1.00 83.62 80 GLN A N 1
ATOM 631 C CA . GLN A 1 80 ? 3.569 -7.802 5.858 1.00 83.62 80 GLN A CA 1
ATOM 632 C C . GLN A 1 80 ? 4.240 -7.275 4.580 1.00 83.62 80 GLN A C 1
ATOM 634 O O . GLN A 1 80 ? 3.714 -7.484 3.491 1.00 83.62 80 GLN A O 1
ATOM 639 N N . VAL A 1 81 ? 5.452 -6.727 4.688 1.00 83.56 81 VAL A N 1
ATOM 640 C CA . VAL A 1 81 ? 6.234 -6.248 3.538 1.00 83.56 81 VAL A CA 1
ATOM 641 C C . VAL A 1 81 ? 6.531 -7.373 2.545 1.00 83.56 81 VAL A C 1
ATOM 643 O O . VAL A 1 81 ? 6.445 -7.164 1.336 1.00 83.56 81 VAL A O 1
ATOM 646 N N . LYS A 1 82 ? 6.838 -8.589 3.018 1.00 88.62 82 LYS A N 1
ATOM 647 C CA . LYS A 1 82 ? 7.013 -9.752 2.130 1.00 88.62 82 LYS A CA 1
ATOM 648 C C . LYS A 1 82 ? 5.750 -10.028 1.317 1.00 88.62 82 LYS A C 1
ATOM 650 O O . LYS A 1 82 ? 5.849 -10.258 0.111 1.00 88.62 82 LYS A O 1
ATOM 655 N N . TYR A 1 83 ? 4.574 -10.000 1.945 1.00 90.06 83 TYR A N 1
ATOM 656 C CA . TYR A 1 83 ? 3.311 -10.190 1.231 1.00 90.06 83 TYR A CA 1
ATOM 657 C C . TYR A 1 83 ? 3.022 -9.060 0.241 1.00 90.06 83 TYR A C 1
ATOM 659 O O . TYR A 1 83 ? 2.592 -9.352 -0.878 1.00 90.06 83 TYR A O 1
ATOM 667 N N . ASP A 1 84 ? 3.323 -7.813 0.600 1.00 87.75 84 ASP A N 1
ATOM 668 C CA . ASP A 1 84 ? 3.160 -6.660 -0.290 1.00 87.75 84 ASP A CA 1
ATOM 669 C C . ASP A 1 84 ? 4.053 -6.791 -1.537 1.00 87.75 84 ASP A C 1
ATOM 671 O O . ASP A 1 84 ? 3.581 -6.637 -2.664 1.00 87.75 84 ASP A O 1
ATOM 675 N N . ILE A 1 85 ? 5.318 -7.197 -1.370 1.00 88.94 85 ILE A N 1
ATOM 676 C CA . ILE A 1 85 ? 6.239 -7.463 -2.489 1.00 88.94 85 ILE A CA 1
ATOM 677 C C . ILE A 1 85 ? 5.715 -8.599 -3.379 1.00 88.94 85 ILE A C 1
ATOM 679 O O . ILE A 1 85 ? 5.731 -8.488 -4.606 1.00 88.94 85 ILE A O 1
ATOM 683 N N . ILE A 1 86 ? 5.216 -9.690 -2.787 1.00 92.94 86 ILE A N 1
ATOM 684 C CA . ILE A 1 86 ? 4.607 -10.793 -3.548 1.00 92.94 86 ILE A CA 1
ATOM 685 C C . ILE A 1 86 ? 3.403 -10.290 -4.357 1.00 92.94 86 ILE A C 1
ATOM 687 O O . ILE A 1 86 ? 3.219 -10.703 -5.504 1.00 92.94 86 ILE A O 1
ATOM 691 N N . ALA A 1 87 ? 2.579 -9.409 -3.787 1.00 91.44 87 ALA A N 1
ATOM 692 C CA . ALA A 1 87 ? 1.422 -8.841 -4.470 1.00 91.44 87 ALA A CA 1
ATOM 693 C C . ALA A 1 87 ? 1.832 -7.965 -5.665 1.00 91.44 87 ALA A C 1
ATOM 695 O O . ALA A 1 87 ? 1.289 -8.152 -6.756 1.00 91.44 87 ALA A O 1
ATOM 696 N N . VAL A 1 88 ? 2.828 -7.091 -5.491 1.00 91.81 88 VAL A N 1
ATOM 697 C CA . VAL A 1 88 ? 3.394 -6.261 -6.571 1.00 91.81 88 VAL A CA 1
ATOM 698 C C . VAL A 1 88 ? 3.985 -7.135 -7.681 1.00 91.81 88 VAL A C 1
ATOM 700 O O . VAL A 1 88 ? 3.667 -6.931 -8.853 1.00 91.81 88 VAL A O 1
ATOM 703 N N . ASN A 1 89 ? 4.751 -8.176 -7.338 1.00 92.88 89 ASN A N 1
ATOM 704 C CA . ASN A 1 89 ? 5.304 -9.115 -8.321 1.00 92.88 89 ASN A CA 1
ATOM 705 C C . ASN A 1 89 ? 4.204 -9.825 -9.126 1.00 92.88 89 ASN A C 1
ATOM 707 O O . ASN A 1 89 ? 4.283 -9.900 -10.349 1.00 92.88 89 ASN A O 1
ATOM 711 N N . ARG A 1 90 ? 3.119 -10.261 -8.473 1.00 94.88 90 ARG A N 1
ATOM 712 C CA . ARG A 1 90 ? 1.947 -10.816 -9.175 1.00 94.88 90 ARG A CA 1
ATOM 713 C C . ARG A 1 90 ? 1.261 -9.784 -10.075 1.00 94.88 90 ARG A C 1
ATOM 715 O O . ARG A 1 90 ? 0.632 -10.160 -11.059 1.00 94.88 90 ARG A O 1
ATOM 722 N N . GLY A 1 91 ? 1.314 -8.500 -9.726 1.00 95.31 91 GLY A N 1
ATOM 723 C CA . GLY A 1 91 ? 0.857 -7.404 -10.581 1.00 95.31 91 GLY A CA 1
ATOM 724 C C . GLY A 1 91 ? 1.677 -7.310 -11.868 1.00 95.31 91 GLY A C 1
ATOM 725 O O . GLY A 1 91 ? 1.100 -7.301 -12.954 1.00 95.31 91 GLY A O 1
ATOM 726 N N . LEU A 1 92 ? 3.008 -7.353 -11.753 1.00 95.50 92 LEU A N 1
ATOM 727 C CA . LEU A 1 92 ? 3.914 -7.414 -12.905 1.00 95.50 92 LEU A CA 1
ATOM 728 C C . LEU A 1 92 ? 3.691 -8.667 -13.761 1.00 95.50 92 LEU A C 1
ATOM 730 O O . LEU A 1 92 ? 3.674 -8.560 -14.982 1.00 95.50 92 LEU A O 1
ATOM 734 N N . ASP A 1 93 ? 3.448 -9.831 -13.152 1.00 97.00 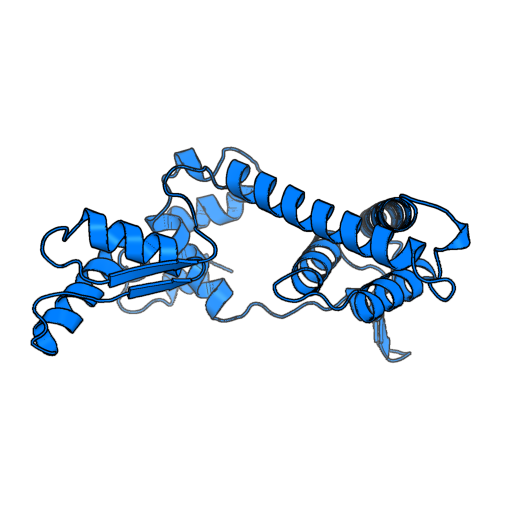93 ASP A N 1
ATOM 735 C CA . ASP A 1 93 ? 3.134 -11.059 -13.897 1.00 97.00 93 ASP A CA 1
ATOM 736 C C . ASP A 1 93 ? 1.866 -10.918 -14.749 1.00 97.00 93 ASP A C 1
ATOM 738 O O . ASP A 1 93 ? 1.799 -11.420 -15.872 1.00 97.00 93 ASP A O 1
ATOM 742 N N . ARG A 1 94 ? 0.849 -10.219 -14.229 1.00 97.25 94 ARG A N 1
ATOM 743 C CA . ARG A 1 94 ? -0.384 -9.932 -14.975 1.00 97.25 94 ARG A CA 1
ATOM 744 C C . ARG A 1 94 ? -0.155 -8.902 -16.079 1.00 97.25 94 ARG A C 1
ATOM 746 O O . ARG A 1 94 ? -0.717 -9.069 -17.157 1.00 97.25 94 ARG A O 1
ATOM 753 N N . ALA A 1 95 ? 0.678 -7.890 -15.839 1.00 97.81 95 ALA A N 1
ATOM 754 C CA . ALA A 1 95 ? 1.064 -6.917 -16.859 1.00 97.81 95 ALA A CA 1
ATOM 755 C C . ALA A 1 95 ? 1.861 -7.576 -18.000 1.00 97.81 95 ALA A C 1
ATOM 757 O O . ALA A 1 95 ? 1.596 -7.303 -19.168 1.00 97.81 95 ALA A O 1
ATOM 758 N N . ASP A 1 96 ? 2.775 -8.500 -17.683 1.00 98.44 96 ASP A N 1
ATOM 759 C CA . ASP A 1 96 ? 3.472 -9.318 -18.680 1.00 98.44 96 ASP A CA 1
ATOM 760 C C . ASP A 1 96 ? 2.480 -10.155 -19.487 1.00 98.44 96 ASP A C 1
ATOM 762 O O . ASP A 1 96 ? 2.474 -10.076 -20.709 1.00 98.44 96 ASP A O 1
ATOM 766 N N . ALA A 1 97 ? 1.571 -10.882 -18.829 1.00 98.12 97 ALA A N 1
ATOM 767 C CA . ALA A 1 97 ? 0.549 -11.664 -19.526 1.00 98.12 97 ALA A CA 1
ATOM 768 C C . ALA A 1 97 ? -0.332 -10.800 -20.449 1.00 98.12 97 ALA A C 1
ATOM 770 O O . ALA A 1 97 ? -0.630 -11.212 -21.571 1.00 98.12 97 ALA A O 1
ATOM 771 N N . PHE A 1 98 ? -0.708 -9.595 -20.007 1.00 98.12 98 PHE A N 1
ATOM 772 C CA . PHE A 1 98 ? -1.418 -8.620 -20.834 1.00 98.12 98 PHE A CA 1
ATOM 773 C C . PHE A 1 98 ? -0.588 -8.209 -22.059 1.00 98.12 98 PHE A C 1
ATOM 775 O O . PHE A 1 98 ? -1.098 -8.224 -23.176 1.00 98.12 98 PHE A O 1
ATOM 782 N N . CYS A 1 99 ? 0.698 -7.904 -21.865 1.00 98.44 99 CYS A N 1
ATOM 783 C CA . CYS A 1 99 ? 1.630 -7.560 -22.937 1.00 98.44 99 CYS A CA 1
ATOM 784 C C . CYS A 1 99 ? 1.804 -8.704 -23.948 1.00 98.44 99 CYS A C 1
ATOM 786 O O . CYS A 1 99 ? 1.770 -8.484 -25.155 1.00 98.44 99 CYS A O 1
ATOM 788 N N . GLN A 1 100 ? 1.930 -9.947 -23.479 1.00 98.25 100 GLN A N 1
ATOM 789 C CA . GLN A 1 100 ? 2.082 -11.108 -24.359 1.00 98.25 100 GLN A CA 1
ATOM 790 C C . GLN A 1 100 ? 0.824 -11.380 -25.196 1.00 98.25 100 GLN A C 1
ATOM 792 O O . GLN A 1 100 ? 0.931 -11.905 -26.300 1.00 98.25 100 GLN A O 1
ATOM 797 N N . ASN A 1 101 ? -0.356 -10.987 -24.713 1.00 97.44 101 ASN A N 1
ATOM 798 C CA . ASN A 1 101 ? -1.615 -11.104 -25.451 1.00 97.44 101 ASN A CA 1
ATOM 799 C C . ASN A 1 101 ? -1.953 -9.856 -26.292 1.00 97.44 101 ASN A C 1
ATOM 801 O O . ASN A 1 101 ? -3.055 -9.765 -26.829 1.00 97.44 101 ASN A O 1
ATOM 805 N N . ASN A 1 102 ? -1.041 -8.886 -26.378 1.00 96.88 102 ASN A N 1
ATOM 806 C CA . ASN A 1 102 ? -1.215 -7.675 -27.164 1.00 96.88 102 ASN A CA 1
ATOM 807 C C . ASN A 1 102 ? 0.003 -7.449 -28.064 1.00 96.88 102 ASN A C 1
ATOM 809 O O . ASN A 1 102 ? 1.074 -7.049 -27.616 1.00 96.88 102 ASN A O 1
ATOM 813 N N . ASP A 1 103 ? -0.196 -7.654 -29.354 1.00 95.75 103 ASP A N 1
ATOM 814 C CA . ASP A 1 103 ? 0.778 -7.524 -30.429 1.00 95.75 103 ASP A CA 1
ATOM 815 C C . ASP A 1 103 ? 1.317 -6.095 -30.619 1.00 95.75 103 ASP A C 1
ATOM 817 O O . ASP A 1 103 ? 2.389 -5.919 -31.198 1.00 95.75 103 ASP A O 1
ATOM 821 N N . THR A 1 104 ? 0.662 -5.071 -30.059 1.00 95.31 104 THR A N 1
ATOM 822 C CA . THR A 1 104 ? 1.198 -3.699 -30.029 1.00 95.31 104 THR A CA 1
ATOM 823 C C . THR A 1 104 ? 2.076 -3.413 -28.809 1.00 95.31 104 THR A C 1
ATOM 825 O O . THR A 1 104 ? 2.645 -2.326 -28.714 1.00 95.31 104 THR A O 1
ATOM 828 N N . CYS A 1 105 ? 2.170 -4.329 -27.8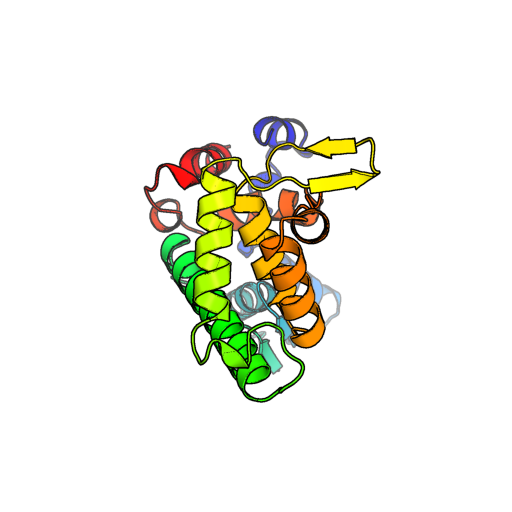40 1.00 97.19 105 CYS A N 1
ATOM 829 C CA . CYS A 1 105 ? 2.994 -4.115 -26.655 1.00 97.19 105 CYS A CA 1
ATOM 830 C C . CYS A 1 105 ? 4.490 -4.159 -27.001 1.00 97.19 105 CYS A C 1
ATOM 832 O O . CYS A 1 105 ? 4.956 -5.072 -27.681 1.00 97.19 105 CYS A O 1
ATOM 834 N N . TYR A 1 106 ? 5.272 -3.224 -26.448 1.00 96.69 106 TYR A N 1
ATOM 835 C CA . TYR A 1 106 ? 6.712 -3.100 -26.710 1.00 96.69 106 TYR A CA 1
ATOM 836 C C . TYR A 1 106 ? 7.506 -4.402 -26.483 1.00 96.69 106 TYR A C 1
ATOM 838 O O . TYR A 1 106 ? 8.435 -4.701 -27.231 1.00 96.69 106 TYR A O 1
ATOM 846 N N . TRP A 1 107 ? 7.125 -5.202 -25.482 1.00 97.50 107 TRP A N 1
ATOM 847 C CA . TRP A 1 107 ? 7.797 -6.464 -25.152 1.00 97.50 107 TRP A CA 1
ATOM 848 C C . TRP A 1 107 ? 7.092 -7.725 -25.668 1.00 97.50 107 TRP A C 1
ATOM 850 O O . TRP A 1 107 ? 7.496 -8.834 -25.317 1.00 97.50 107 TRP A O 1
ATOM 860 N N . HIS A 1 108 ? 6.080 -7.595 -26.528 1.00 97.38 108 HIS A N 1
ATOM 861 C CA . HIS A 1 108 ? 5.336 -8.741 -27.056 1.00 97.38 108 HIS A CA 1
ATOM 862 C C . HIS A 1 108 ? 6.261 -9.786 -27.710 1.00 97.38 108 HIS A C 1
ATOM 864 O O . HIS A 1 108 ? 6.247 -10.964 -27.366 1.00 97.38 108 HIS A O 1
ATOM 870 N N . HIS A 1 109 ? 7.157 -9.351 -28.598 1.00 96.94 109 HIS A N 1
ATOM 871 C CA . HIS A 1 109 ? 8.078 -10.257 -29.294 1.00 96.94 109 HIS A CA 1
ATOM 872 C C . HIS A 1 109 ? 9.268 -10.730 -28.443 1.00 96.94 109 HIS A C 1
ATOM 874 O O . HIS A 1 109 ? 9.993 -11.631 -28.860 1.00 96.94 109 HIS A O 1
ATOM 880 N N . ALA A 1 110 ? 9.481 -10.144 -27.259 1.00 96.50 110 ALA A N 1
ATOM 881 C CA . ALA A 1 110 ? 10.518 -10.585 -26.326 1.00 96.50 110 ALA A CA 1
ATOM 882 C C . ALA A 1 110 ? 10.094 -11.831 -25.523 1.00 96.50 110 ALA A C 1
ATOM 884 O O . ALA A 1 110 ? 10.938 -12.475 -24.901 1.00 96.50 110 ALA A O 1
ATOM 885 N N . GLY A 1 111 ? 8.808 -12.194 -25.572 1.00 95.88 111 GLY A N 1
ATOM 886 C CA . GLY A 1 111 ? 8.263 -13.376 -24.919 1.00 95.88 111 GLY A CA 1
ATOM 887 C C . GLY A 1 111 ? 7.970 -13.176 -23.432 1.00 95.88 111 GLY A C 1
ATOM 888 O O . GLY A 1 111 ? 8.268 -12.144 -22.829 1.00 95.88 111 GLY A O 1
ATOM 889 N N . ARG A 1 112 ? 7.356 -14.199 -22.831 1.00 97.19 112 ARG A N 1
ATOM 890 C CA . ARG A 1 112 ? 6.936 -14.203 -21.424 1.00 97.19 112 ARG A CA 1
ATOM 891 C C . ARG A 1 112 ? 8.113 -13.953 -20.475 1.00 97.19 112 ARG A C 1
ATOM 893 O O . ARG A 1 112 ? 9.158 -14.586 -20.607 1.00 97.19 112 ARG A O 1
ATOM 900 N N . GLY A 1 113 ? 7.906 -13.101 -19.473 1.00 97.44 113 GLY A N 1
ATOM 901 C CA . GLY A 1 113 ? 8.925 -12.723 -18.489 1.00 97.44 113 GLY A CA 1
ATOM 902 C C . GLY A 1 113 ? 9.719 -11.466 -18.864 1.00 97.44 113 GLY A C 1
ATOM 903 O O . GLY A 1 113 ? 10.581 -11.022 -18.100 1.00 97.44 113 GLY A O 1
ATOM 904 N N . SER A 1 114 ? 9.462 -10.894 -20.040 1.00 97.81 114 SER A N 1
ATOM 905 C CA . SER A 1 114 ? 10.212 -9.752 -20.567 1.00 97.81 114 SER A CA 1
ATOM 906 C C . SER A 1 114 ? 9.944 -8.466 -19.788 1.00 97.81 114 SER A C 1
ATOM 908 O O . SER A 1 114 ? 10.881 -7.701 -19.548 1.00 97.81 114 SER A O 1
ATOM 910 N N . VAL A 1 115 ? 8.715 -8.255 -19.304 1.00 97.75 115 VAL A N 1
ATOM 911 C CA . VAL A 1 115 ? 8.377 -7.087 -18.472 1.00 97.75 115 VAL A CA 1
ATOM 912 C C . VAL A 1 115 ? 9.104 -7.147 -17.120 1.00 97.75 115 VAL A C 1
ATOM 914 O O . VAL A 1 115 ? 9.657 -6.148 -16.661 1.00 97.75 115 VAL A O 1
ATOM 917 N N . GLN A 1 116 ? 9.195 -8.326 -16.502 1.00 96.81 116 GLN A N 1
ATOM 918 C CA . GLN A 1 116 ? 9.912 -8.544 -15.239 1.00 96.81 116 GLN A CA 1
ATOM 919 C C . GLN A 1 116 ? 11.430 -8.363 -15.406 1.00 96.81 116 GLN A C 1
ATOM 921 O O . GLN A 1 116 ? 12.096 -7.791 -14.536 1.00 96.81 116 GLN A O 1
ATOM 926 N N . ALA A 1 117 ? 11.990 -8.821 -16.530 1.00 97.44 117 ALA A N 1
ATOM 927 C CA . ALA A 1 117 ? 13.399 -8.614 -16.860 1.00 97.44 117 ALA A CA 1
ATOM 928 C C . ALA A 1 117 ? 13.716 -7.124 -17.083 1.00 97.44 117 ALA A C 1
ATOM 930 O O . ALA A 1 117 ? 14.734 -6.617 -16.596 1.00 97.44 117 ALA A O 1
ATOM 931 N N . ALA A 1 118 ? 12.816 -6.400 -17.757 1.00 96.25 118 ALA A N 1
ATOM 932 C CA . ALA A 1 118 ? 12.923 -4.957 -17.927 1.00 96.25 118 ALA A CA 1
ATOM 933 C C . ALA A 1 118 ? 12.875 -4.231 -16.576 1.00 96.25 118 ALA A C 1
ATOM 935 O O . ALA A 1 118 ? 13.747 -3.411 -16.294 1.00 96.25 118 ALA A O 1
ATOM 936 N N . TRP A 1 119 ? 11.928 -4.590 -15.705 1.00 95.69 119 TRP A N 1
ATOM 937 C CA . TRP A 1 119 ? 11.834 -4.043 -14.351 1.00 95.69 119 TRP A CA 1
ATOM 938 C C . TRP A 1 119 ? 13.114 -4.269 -13.532 1.00 95.69 119 TRP A C 1
ATOM 940 O O . TRP A 1 119 ? 13.646 -3.336 -12.934 1.00 95.69 119 TRP A O 1
ATOM 950 N N . SER A 1 120 ? 13.669 -5.481 -13.573 1.00 95.56 120 SER A N 1
ATOM 951 C CA . SER A 1 120 ? 14.929 -5.808 -12.887 1.00 95.56 120 SER A CA 1
ATOM 952 C C . SER A 1 120 ? 16.104 -4.965 -13.402 1.00 95.56 120 SER A C 1
ATOM 954 O O . SER A 1 120 ? 16.943 -4.508 -12.626 1.00 95.56 120 SER A O 1
ATOM 956 N N . THR A 1 121 ? 16.138 -4.698 -14.711 1.00 95.88 121 THR A N 1
ATOM 957 C CA . THR A 1 121 ? 17.132 -3.807 -15.332 1.00 95.88 121 THR A CA 1
ATOM 958 C C . THR A 1 121 ? 16.964 -2.363 -14.860 1.00 95.88 121 THR A C 1
ATOM 960 O O . THR A 1 121 ? 17.955 -1.686 -14.589 1.00 95.88 121 THR A O 1
ATOM 963 N N . LEU A 1 122 ? 15.725 -1.882 -14.730 1.00 94.38 122 LEU A N 1
ATOM 964 C CA . LEU A 1 122 ? 15.440 -0.540 -14.220 1.00 94.38 122 LEU A CA 1
ATOM 965 C C . LEU A 1 122 ? 15.887 -0.369 -12.765 1.00 94.38 122 LEU A C 1
ATOM 967 O O . LEU A 1 122 ? 16.532 0.632 -12.457 1.00 94.38 122 LEU A O 1
ATOM 971 N N . LEU A 1 123 ? 15.628 -1.358 -11.903 1.00 93.62 123 LEU A N 1
ATOM 972 C CA . LEU A 1 123 ? 16.123 -1.361 -10.522 1.00 93.62 123 LEU A CA 1
ATOM 973 C C . LEU A 1 123 ? 17.655 -1.299 -10.474 1.00 93.62 123 LEU A C 1
ATOM 975 O O . LEU A 1 123 ? 18.210 -0.453 -9.778 1.00 93.62 123 LEU A O 1
ATOM 979 N N . ALA A 1 124 ? 18.350 -2.114 -11.275 1.00 94.44 124 ALA A N 1
ATOM 980 C CA . ALA A 1 124 ? 19.813 -2.080 -11.348 1.00 94.44 124 ALA A CA 1
ATOM 981 C C . ALA A 1 124 ? 20.348 -0.721 -11.838 1.00 94.44 124 ALA A C 1
ATOM 983 O O . ALA A 1 124 ? 21.348 -0.213 -11.326 1.00 94.44 124 ALA A O 1
ATOM 984 N N . ARG A 1 125 ? 19.673 -0.093 -12.811 1.00 92.94 125 ARG A N 1
ATOM 985 C CA . ARG A 1 125 ? 20.032 1.249 -13.292 1.00 92.94 125 ARG A CA 1
ATOM 986 C C . ARG A 1 125 ? 19.826 2.320 -12.226 1.00 92.94 125 ARG A C 1
ATOM 988 O O . ARG A 1 125 ? 20.686 3.193 -12.109 1.00 92.94 125 ARG A O 1
ATOM 995 N N . ALA A 1 126 ? 18.729 2.251 -11.471 1.00 91.12 126 ALA A N 1
ATOM 996 C CA . ALA A 1 126 ? 18.441 3.155 -10.360 1.00 91.12 126 ALA A CA 1
ATOM 997 C C . ALA A 1 126 ? 19.473 2.999 -9.229 1.00 91.12 126 ALA A C 1
ATOM 999 O O . ALA A 1 126 ? 20.045 3.995 -8.790 1.00 91.12 126 ALA A O 1
ATOM 1000 N N . ALA A 1 127 ? 19.797 1.762 -8.839 1.00 90.94 127 ALA A N 1
ATOM 1001 C CA . ALA A 1 127 ? 20.818 1.462 -7.832 1.00 90.94 127 ALA A CA 1
ATOM 1002 C C . ALA A 1 127 ? 22.212 1.986 -8.226 1.00 90.94 127 ALA A C 1
ATOM 1004 O O . ALA A 1 127 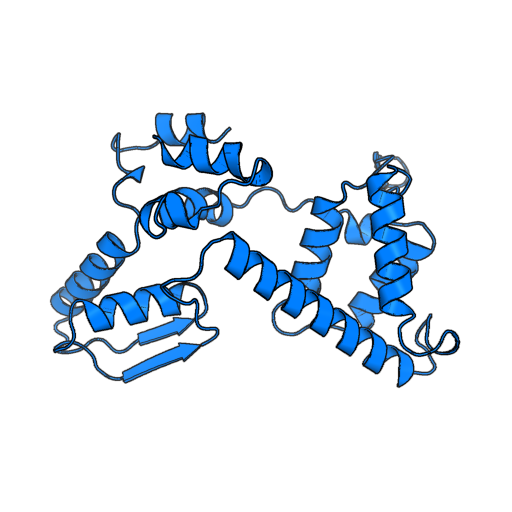? 22.947 2.501 -7.387 1.00 90.94 127 ALA A O 1
ATOM 1005 N N . ASN A 1 128 ? 22.551 1.928 -9.517 1.00 91.38 128 ASN A N 1
ATOM 1006 C CA . ASN A 1 128 ? 23.804 2.470 -10.052 1.00 91.38 128 ASN A CA 1
ATOM 1007 C C . ASN A 1 128 ? 23.754 3.981 -10.353 1.00 91.38 128 ASN A C 1
ATOM 1009 O O . ASN A 1 128 ? 24.737 4.532 -10.847 1.00 91.38 128 ASN A O 1
ATOM 1013 N N . GLY A 1 129 ? 22.624 4.657 -10.117 1.00 88.12 129 GLY A N 1
ATOM 1014 C CA . GLY A 1 129 ? 22.469 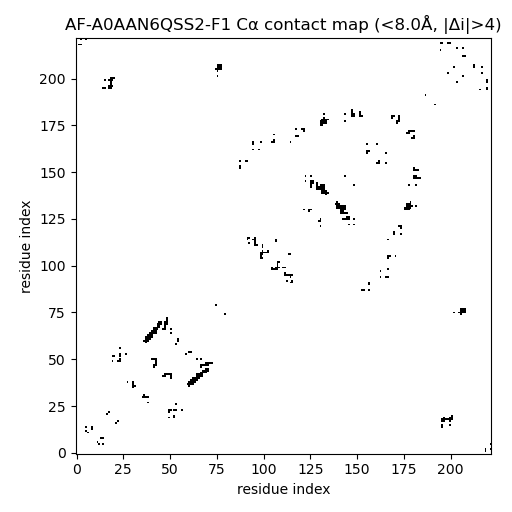6.092 -10.377 1.00 88.12 129 GLY A CA 1
ATOM 1015 C C . GLY A 1 129 ? 22.501 6.481 -11.861 1.00 88.12 129 GLY A C 1
ATOM 1016 O O . GLY A 1 129 ? 22.895 7.589 -12.199 1.00 88.12 129 GLY A O 1
ATOM 1017 N N . THR A 1 130 ? 22.115 5.568 -12.757 1.00 89.06 130 THR A N 1
ATOM 1018 C CA . THR A 1 130 ? 22.177 5.739 -14.229 1.00 89.06 130 THR A CA 1
ATOM 1019 C C . THR A 1 130 ? 20.809 5.963 -14.881 1.00 89.06 130 THR A C 1
ATOM 1021 O O . THR A 1 130 ? 20.666 5.915 -16.108 1.00 89.06 130 THR A O 1
ATOM 1024 N N . LEU A 1 131 ? 19.772 6.152 -14.066 1.00 88.44 131 LEU A N 1
ATOM 1025 C CA . LEU A 1 131 ? 18.409 6.390 -14.523 1.00 88.44 131 LEU A CA 1
ATOM 1026 C C . LEU A 1 131 ? 18.048 7.855 -14.282 1.00 88.44 131 LEU A C 1
ATOM 1028 O O . LEU A 1 131 ? 17.765 8.233 -13.152 1.00 88.44 131 LEU A O 1
ATOM 1032 N N . ALA A 1 132 ? 18.093 8.667 -15.334 1.00 87.19 132 ALA A N 1
ATOM 1033 C CA . ALA A 1 132 ? 17.804 10.094 -15.257 1.00 87.19 132 ALA A CA 1
ATOM 1034 C C . ALA A 1 132 ? 16.303 10.387 -15.411 1.00 87.19 132 ALA A C 1
ATOM 1036 O O . ALA A 1 132 ? 15.562 9.630 -16.047 1.00 87.19 132 ALA A O 1
ATOM 1037 N N . ALA A 1 133 ? 15.883 11.522 -14.862 1.00 86.25 133 ALA A N 1
ATOM 1038 C CA . ALA A 1 133 ? 14.539 12.065 -14.992 1.00 86.25 133 ALA A CA 1
ATOM 1039 C C . ALA A 1 133 ? 14.601 13.566 -15.238 1.00 86.25 133 ALA A C 1
ATOM 1041 O O . ALA A 1 133 ? 15.466 14.245 -14.699 1.00 86.25 133 ALA A O 1
ATOM 1042 N N . CYS A 1 134 ? 13.682 14.081 -16.041 1.00 82.00 134 CYS A N 1
ATOM 1043 C CA . CYS A 1 134 ? 13.607 15.483 -16.430 1.00 82.00 134 CYS A CA 1
ATOM 1044 C C . CYS A 1 134 ? 12.158 15.976 -16.383 1.00 82.00 134 CYS A C 1
ATOM 1046 O O . CYS A 1 134 ? 11.358 15.586 -17.232 1.00 82.00 134 CYS A O 1
ATOM 1048 N N . ASP A 1 135 ? 11.829 16.863 -15.444 1.00 72.06 135 ASP A N 1
ATOM 1049 C CA . ASP A 1 135 ? 10.514 17.526 -15.396 1.00 72.06 135 ASP A CA 1
ATOM 1050 C C . ASP A 1 135 ? 10.368 18.551 -16.531 1.00 72.06 135 ASP A C 1
ATOM 1052 O O . ASP A 1 135 ? 9.288 18.789 -17.064 1.00 72.06 135 ASP A O 1
ATOM 1056 N N . THR A 1 136 ? 11.488 19.167 -16.916 1.00 68.69 136 THR A N 1
ATOM 1057 C CA . THR A 1 136 ? 11.621 20.038 -18.091 1.00 68.69 136 THR A CA 1
ATOM 1058 C C . THR A 1 136 ? 12.982 19.777 -18.743 1.00 68.69 136 THR A C 1
ATOM 1060 O O . THR A 1 136 ? 13.854 19.209 -18.084 1.00 68.69 136 THR A O 1
ATOM 1063 N N . PRO A 1 137 ? 13.244 20.240 -19.983 1.00 70.12 137 PRO A N 1
ATOM 1064 C CA . PRO A 1 137 ? 14.566 20.108 -20.611 1.00 70.12 137 PRO A CA 1
ATOM 1065 C C . PRO A 1 137 ? 15.729 20.711 -19.801 1.00 70.12 137 PRO A C 1
ATOM 1067 O O . PRO A 1 137 ? 16.887 20.448 -20.106 1.00 70.12 137 PRO A O 1
ATOM 1070 N N . VAL A 1 138 ? 15.423 21.543 -18.799 1.00 71.25 138 VAL A N 1
ATOM 1071 C CA . VAL A 1 138 ? 16.390 22.253 -17.949 1.00 71.25 138 VAL A CA 1
ATOM 1072 C C . VAL A 1 138 ? 16.401 21.749 -16.502 1.00 71.25 138 VAL A C 1
ATOM 1074 O O . VAL A 1 138 ? 17.386 21.962 -15.803 1.00 71.25 138 VAL A O 1
ATOM 1077 N N . ASN A 1 139 ? 15.333 21.089 -16.042 1.00 78.94 139 ASN A N 1
ATOM 1078 C CA . ASN A 1 139 ? 15.223 20.557 -14.684 1.00 78.94 139 ASN A CA 1
ATOM 1079 C C . ASN A 1 139 ? 15.291 19.031 -14.728 1.00 78.94 139 ASN A C 1
ATOM 1081 O O . ASN A 1 139 ? 14.260 18.370 -14.863 1.00 78.94 139 ASN A O 1
ATOM 1085 N N . CYS A 1 140 ? 16.510 18.501 -14.644 1.00 81.06 140 CYS A N 1
ATOM 1086 C CA . CYS A 1 140 ? 16.774 17.070 -14.657 1.00 81.06 140 CYS A CA 1
ATOM 1087 C C . CYS A 1 140 ? 17.506 16.626 -13.393 1.00 81.06 140 CYS A C 1
ATOM 1089 O O . CYS A 1 140 ? 18.467 17.266 -12.963 1.00 81.06 140 CYS A O 1
ATOM 1091 N N . THR A 1 141 ? 17.108 15.482 -12.847 1.00 81.50 141 THR A N 1
ATOM 1092 C CA . THR A 1 141 ? 17.921 14.724 -11.904 1.00 81.50 141 THR A CA 1
ATOM 1093 C C . THR A 1 141 ? 18.778 13.725 -12.677 1.00 81.50 141 THR A C 1
ATOM 1095 O O . THR A 1 141 ? 18.333 13.079 -13.629 1.00 81.50 141 THR A O 1
ATOM 1098 N N . SER A 1 142 ? 20.040 13.588 -12.271 1.00 75.94 142 SER A N 1
ATOM 1099 C CA . SER A 1 142 ? 20.947 12.592 -12.853 1.00 75.94 142 SER A CA 1
ATOM 1100 C C . SER A 1 142 ? 20.621 11.165 -12.408 1.00 75.94 142 SER A C 1
ATOM 1102 O O . SER A 1 142 ? 21.085 10.219 -13.038 1.00 75.94 142 SER A O 1
ATOM 1104 N N . PHE A 1 143 ? 19.819 11.007 -11.351 1.00 84.19 143 PHE A N 1
ATOM 1105 C CA . PHE A 1 143 ? 19.386 9.712 -10.847 1.00 84.19 143 PHE A CA 1
ATOM 1106 C C . PHE A 1 143 ? 17.965 9.758 -10.261 1.00 84.19 143 PHE A C 1
ATOM 1108 O O . PHE A 1 143 ? 17.521 10.785 -9.739 1.00 84.19 143 PHE A O 1
ATOM 1115 N N . ILE A 1 144 ? 17.284 8.614 -10.311 1.00 85.62 144 ILE A N 1
ATOM 1116 C CA . ILE A 1 144 ? 16.066 8.297 -9.559 1.00 85.62 144 ILE A CA 1
ATOM 1117 C C . ILE A 1 144 ? 16.460 7.280 -8.484 1.00 85.62 144 ILE A C 1
ATOM 1119 O O . ILE A 1 144 ? 17.070 6.262 -8.826 1.00 85.62 144 ILE A O 1
ATOM 1123 N N . PRO A 1 145 ? 16.149 7.512 -7.197 1.00 85.50 145 PRO A N 1
ATOM 1124 C CA . PRO A 1 145 ? 16.467 6.543 -6.162 1.00 85.50 145 PRO A CA 1
ATOM 1125 C C . PRO A 1 145 ? 15.584 5.295 -6.291 1.00 85.50 145 PRO A C 1
ATOM 1127 O O . PRO A 1 145 ? 14.401 5.386 -6.620 1.00 85.50 145 PRO A O 1
ATOM 1130 N N . GLU A 1 146 ? 16.149 4.128 -5.978 1.00 87.62 146 GLU A N 1
ATOM 1131 C CA . GLU A 1 146 ? 15.468 2.832 -6.116 1.00 87.62 146 GLU A CA 1
ATOM 1132 C C . GLU A 1 146 ? 14.109 2.791 -5.396 1.00 87.62 146 GLU A C 1
ATOM 1134 O O . GLU A 1 146 ? 13.117 2.342 -5.968 1.00 87.62 146 GLU A O 1
ATOM 1139 N N . TRP A 1 147 ? 14.035 3.340 -4.178 1.00 84.12 147 TRP A N 1
ATOM 1140 C CA . TRP A 1 147 ? 12.799 3.371 -3.392 1.00 84.12 147 TRP A CA 1
ATOM 1141 C C . TRP A 1 147 ? 11.674 4.160 -4.077 1.00 84.12 147 TRP A C 1
ATOM 1143 O O . TRP A 1 147 ? 10.510 3.791 -3.946 1.00 84.12 147 TRP A O 1
ATOM 1153 N N . ALA A 1 148 ? 11.992 5.229 -4.818 1.00 84.38 148 ALA A N 1
ATOM 1154 C CA . ALA A 1 148 ? 10.981 6.034 -5.506 1.00 84.38 148 ALA A CA 1
ATOM 1155 C C . ALA A 1 148 ? 10.400 5.267 -6.696 1.00 84.38 148 ALA A C 1
ATOM 1157 O O . ALA A 1 148 ? 9.189 5.281 -6.921 1.00 84.38 148 ALA A O 1
ATOM 1158 N N . LEU A 1 149 ? 11.261 4.534 -7.406 1.00 88.88 149 LEU A N 1
ATOM 1159 C CA . LEU A 1 149 ? 10.856 3.662 -8.499 1.00 88.88 149 LEU A CA 1
ATOM 1160 C C . LEU A 1 149 ? 9.939 2.538 -7.979 1.00 88.88 149 LEU A C 1
ATOM 1162 O O . LEU A 1 149 ? 8.848 2.333 -8.510 1.00 88.88 149 LEU A O 1
ATOM 1166 N N . GLN A 1 150 ? 10.337 1.863 -6.895 1.00 88.56 150 GLN A N 1
ATOM 1167 C CA . GLN A 1 150 ? 9.541 0.814 -6.242 1.00 88.56 150 GLN A CA 1
ATOM 1168 C C . GLN A 1 150 ? 8.193 1.336 -5.724 1.00 88.56 150 GLN A C 1
ATOM 1170 O O . GLN A 1 150 ? 7.164 0.702 -5.962 1.00 88.56 150 GLN A O 1
ATOM 1175 N N . ALA A 1 151 ? 8.180 2.495 -5.060 1.00 85.12 151 ALA A N 1
ATOM 1176 C CA . ALA A 1 151 ? 6.959 3.112 -4.547 1.00 85.12 151 ALA A CA 1
ATOM 1177 C C . ALA A 1 151 ? 5.990 3.492 -5.676 1.00 85.12 151 ALA A C 1
ATOM 1179 O O . ALA A 1 151 ? 4.794 3.219 -5.579 1.00 85.12 151 ALA A O 1
ATOM 1180 N N . THR A 1 152 ? 6.507 4.063 -6.768 1.00 87.88 152 THR A N 1
ATOM 1181 C CA . THR A 1 152 ? 5.691 4.433 -7.932 1.00 87.88 152 THR A CA 1
ATOM 1182 C C . THR A 1 152 ? 5.083 3.198 -8.590 1.00 87.88 152 THR A C 1
ATOM 1184 O O . THR A 1 152 ? 3.882 3.179 -8.860 1.00 87.88 152 THR A O 1
ATOM 1187 N N . LEU A 1 153 ? 5.869 2.132 -8.785 1.00 90.81 153 LEU A N 1
ATOM 1188 C CA . LEU A 1 153 ? 5.345 0.880 -9.332 1.00 90.81 153 LEU A CA 1
ATOM 1189 C C . LEU A 1 153 ? 4.253 0.280 -8.435 1.00 90.81 153 LEU A C 1
ATOM 1191 O O . LEU A 1 153 ? 3.211 -0.138 -8.939 1.00 90.81 153 LEU A O 1
ATOM 1195 N N . ALA A 1 154 ? 4.475 0.243 -7.118 1.00 89.56 154 ALA A N 1
ATOM 1196 C CA . ALA A 1 154 ? 3.484 -0.260 -6.172 1.00 89.56 154 ALA A CA 1
ATOM 1197 C C . ALA A 1 154 ? 2.174 0.546 -6.239 1.00 89.56 154 ALA A C 1
ATOM 1199 O O . ALA A 1 154 ? 1.096 -0.043 -6.200 1.00 89.56 154 ALA A O 1
ATOM 1200 N N . GLY A 1 155 ? 2.263 1.870 -6.406 1.00 88.38 155 GLY A N 1
ATOM 1201 C CA . GLY A 1 155 ? 1.106 2.743 -6.614 1.00 88.38 155 GLY A CA 1
ATOM 1202 C C . GLY A 1 155 ? 0.348 2.442 -7.910 1.00 88.38 155 GLY A C 1
ATOM 1203 O O . GLY A 1 155 ? -0.867 2.270 -7.871 1.00 88.38 155 GLY A O 1
ATOM 1204 N N . LEU A 1 156 ? 1.055 2.313 -9.040 1.00 90.62 156 LEU A N 1
ATOM 1205 C CA . LEU A 1 156 ? 0.458 2.000 -10.351 1.00 90.62 156 LEU A CA 1
ATOM 1206 C C . LEU A 1 156 ? -0.213 0.620 -10.395 1.00 90.62 156 LEU A C 1
ATOM 1208 O O . LEU A 1 156 ? -1.168 0.411 -11.141 1.00 90.62 156 LEU A O 1
ATOM 1212 N N . LEU A 1 157 ? 0.294 -0.331 -9.609 1.00 92.44 157 LEU A N 1
ATOM 1213 C CA . LEU A 1 157 ? -0.266 -1.678 -9.495 1.00 92.44 157 LEU A CA 1
ATOM 1214 C C . LEU A 1 157 ? -1.359 -1.802 -8.421 1.00 92.44 157 LEU A C 1
ATOM 1216 O O . LEU A 1 157 ? -1.979 -2.862 -8.302 1.00 92.44 157 LEU A O 1
ATOM 1220 N N . GLY A 1 158 ? -1.593 -0.749 -7.637 1.00 87.00 158 GLY A N 1
ATOM 1221 C CA . GLY A 1 158 ? -2.600 -0.717 -6.586 1.00 87.00 158 GLY A CA 1
ATOM 1222 C C . GLY A 1 158 ? -4.024 -0.542 -7.123 1.00 87.00 158 GLY A C 1
ATOM 1223 O O . GLY A 1 158 ? -4.265 0.161 -8.100 1.00 87.00 158 GLY A O 1
ATOM 1224 N N . GLY A 1 159 ? -5.002 -1.153 -6.449 1.00 84.94 159 GLY A N 1
ATOM 1225 C CA . GLY A 1 159 ? -6.421 -0.987 -6.775 1.00 84.94 159 GLY A CA 1
ATOM 1226 C C . GLY A 1 159 ? -6.807 -1.609 -8.120 1.00 84.94 159 GLY A C 1
ATOM 1227 O O . GLY A 1 159 ? -6.848 -2.832 -8.247 1.00 84.94 159 GLY A O 1
ATOM 1228 N N . GLN A 1 160 ? 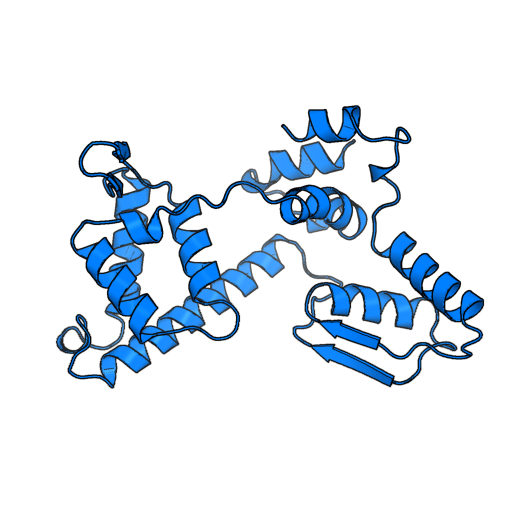-7.138 -0.764 -9.100 1.00 88.31 160 GLN A N 1
ATOM 1229 C CA . GLN A 1 160 ? -7.504 -1.162 -10.463 1.00 88.31 160 GLN A CA 1
ATOM 1230 C C . GLN A 1 160 ? -6.394 -0.731 -11.436 1.00 88.31 160 GLN A C 1
ATOM 1232 O O . GLN A 1 160 ? -6.444 0.387 -11.944 1.00 88.31 160 GLN A O 1
ATOM 1237 N N . PRO A 1 161 ? -5.376 -1.578 -11.670 1.00 93.12 161 PRO A N 1
ATOM 1238 C CA . PRO A 1 161 ? -4.218 -1.193 -12.467 1.00 93.12 161 PRO A CA 1
ATOM 1239 C C . PRO A 1 161 ? -4.562 -1.015 -13.951 1.00 93.12 161 PRO A C 1
ATOM 1241 O O . PRO A 1 161 ? -5.201 -1.875 -14.560 1.00 93.12 161 PRO A O 1
ATOM 1244 N N . ASP A 1 162 ? -4.061 0.068 -14.543 1.00 95.81 162 ASP A N 1
ATOM 1245 C CA . ASP A 1 162 ? -4.085 0.312 -15.988 1.00 95.81 162 ASP A CA 1
ATOM 1246 C C . ASP A 1 162 ? -2.823 -0.297 -16.623 1.00 95.81 162 ASP A C 1
ATOM 1248 O O . ASP A 1 162 ? -1.736 0.286 -16.595 1.00 95.81 162 ASP A O 1
ATOM 1252 N N . PHE A 1 163 ? -2.942 -1.522 -17.147 1.00 96.62 163 PHE A N 1
ATOM 1253 C CA . PHE A 1 163 ? -1.804 -2.215 -17.757 1.00 96.62 163 PHE A CA 1
ATOM 1254 C C . PHE A 1 163 ? -1.266 -1.541 -19.025 1.00 96.62 163 PHE A C 1
ATOM 1256 O O . PHE A 1 163 ? -0.041 -1.446 -19.122 1.00 96.62 163 PHE A O 1
ATOM 1263 N N . PRO A 1 164 ? -2.091 -1.062 -19.979 1.00 96.56 164 PRO A N 1
ATOM 1264 C CA . PRO A 1 164 ? -1.601 -0.252 -21.091 1.00 96.56 164 PRO A CA 1
ATOM 1265 C C . PRO A 1 164 ? -0.717 0.915 -20.641 1.00 96.56 164 PRO A C 1
ATOM 1267 O O . PRO A 1 164 ? 0.422 1.018 -21.100 1.00 96.56 164 PRO A O 1
ATOM 1270 N N . GLN A 1 165 ? -1.199 1.732 -19.698 1.00 94.62 165 GLN A N 1
ATOM 1271 C CA . GLN A 1 165 ? -0.441 2.872 -19.191 1.00 94.62 165 GLN A CA 1
ATOM 1272 C C . GLN A 1 165 ? 0.847 2.418 -18.497 1.00 94.62 165 GLN A C 1
ATOM 1274 O O . GLN A 1 165 ? 1.924 2.932 -18.789 1.00 94.62 165 GLN A O 1
ATOM 1279 N N . LEU A 1 166 ? 0.768 1.429 -17.603 1.00 95.19 166 LEU A N 1
ATOM 1280 C CA . LEU A 1 166 ? 1.936 0.903 -16.897 1.00 95.19 166 LEU A CA 1
ATOM 1281 C C . LEU A 1 166 ? 3.028 0.426 -17.867 1.00 95.19 166 LEU A C 1
ATOM 1283 O O . LEU A 1 166 ? 4.202 0.750 -17.684 1.00 95.19 166 LEU A O 1
ATOM 1287 N N . LEU A 1 167 ? 2.655 -0.350 -18.886 1.00 96.88 167 LEU A N 1
ATOM 1288 C CA . LEU A 1 167 ? 3.597 -0.907 -19.857 1.00 96.88 167 LEU A CA 1
ATOM 1289 C C . LEU A 1 167 ? 4.252 0.188 -20.702 1.00 96.88 167 LEU A C 1
ATOM 1291 O O . LEU A 1 167 ? 5.454 0.114 -20.956 1.00 96.88 167 LEU A O 1
ATOM 1295 N N . GLU A 1 168 ? 3.499 1.220 -21.086 1.00 94.88 168 GLU A N 1
ATOM 1296 C CA . GLU A 1 168 ? 4.039 2.394 -21.775 1.00 94.88 168 GLU A CA 1
ATOM 1297 C C . GLU A 1 168 ? 5.053 3.142 -20.896 1.00 94.88 168 GLU A C 1
ATOM 1299 O O . GLU A 1 168 ? 6.179 3.400 -21.329 1.00 94.88 168 GLU A O 1
ATOM 1304 N N . LEU A 1 169 ? 4.704 3.415 -19.634 1.00 93.75 169 LEU A N 1
ATOM 1305 C CA . LEU A 1 169 ? 5.588 4.100 -18.686 1.00 93.75 169 LEU A CA 1
ATOM 1306 C C . LEU A 1 169 ? 6.883 3.322 -18.432 1.00 93.75 169 LEU A C 1
ATOM 1308 O O . LEU A 1 169 ? 7.975 3.904 -18.416 1.00 93.75 169 LEU A O 1
ATOM 1312 N N . LEU A 1 170 ? 6.780 2.002 -18.263 1.00 94.94 170 LEU A N 1
ATOM 1313 C CA . LEU A 1 170 ? 7.944 1.137 -18.113 1.00 94.94 170 LEU A CA 1
ATOM 1314 C C . LEU A 1 170 ? 8.803 1.149 -19.384 1.00 94.94 170 LEU A C 1
ATOM 1316 O O . LEU A 1 170 ? 10.027 1.201 -19.272 1.00 94.94 170 LEU A O 1
ATOM 1320 N N . ALA A 1 171 ? 8.203 1.116 -20.578 1.00 95.19 171 ALA A N 1
ATOM 1321 C CA . ALA A 1 171 ? 8.941 1.097 -21.841 1.00 95.19 171 ALA A CA 1
ATOM 1322 C C . ALA A 1 171 ? 9.703 2.411 -22.070 1.00 95.19 171 ALA A C 1
ATOM 1324 O O . ALA A 1 171 ? 10.900 2.385 -22.363 1.00 95.19 171 ALA A O 1
ATOM 1325 N N . VAL A 1 172 ? 9.053 3.557 -21.848 1.00 92.94 172 VAL A N 1
ATOM 1326 C CA . VAL A 1 172 ? 9.680 4.889 -21.929 1.00 92.94 172 VAL A CA 1
ATOM 1327 C C . VAL A 1 172 ? 10.834 5.015 -20.927 1.00 92.94 172 VAL A C 1
ATOM 1329 O O . VAL A 1 172 ? 11.929 5.469 -21.278 1.00 92.94 172 VAL A O 1
ATOM 1332 N N . THR A 1 173 ? 10.633 4.521 -19.703 1.00 92.44 173 THR A N 1
ATOM 1333 C CA . THR A 1 173 ? 11.681 4.505 -18.672 1.00 92.44 173 THR A CA 1
ATOM 1334 C C . THR A 1 173 ? 12.839 3.589 -19.058 1.00 92.44 173 THR A C 1
ATOM 1336 O O . THR A 1 173 ? 14.008 3.955 -18.909 1.00 92.44 173 THR A O 1
ATOM 1339 N N . TYR A 1 174 ? 12.543 2.424 -19.635 1.00 93.44 174 TYR A N 1
ATOM 1340 C CA . TYR A 1 174 ? 13.541 1.481 -20.132 1.00 93.44 174 TYR A CA 1
ATOM 1341 C C . TYR A 1 174 ? 14.397 2.084 -21.253 1.00 93.44 174 TYR A C 1
ATOM 1343 O O . TYR A 1 174 ? 15.620 1.937 -21.230 1.00 93.44 174 TYR A O 1
ATOM 1351 N N . MET A 1 175 ? 13.795 2.861 -22.159 1.00 91.38 175 MET A N 1
ATOM 1352 C CA . MET A 1 175 ? 14.509 3.618 -23.200 1.00 91.38 175 MET A CA 1
ATOM 1353 C C . MET A 1 175 ? 15.375 4.762 -22.647 1.00 91.38 175 MET A C 1
ATOM 1355 O O . MET A 1 175 ? 16.216 5.295 -23.367 1.00 91.38 175 MET A O 1
ATOM 1359 N N . GLY A 1 176 ? 15.226 5.107 -21.365 1.00 87.12 176 GLY A N 1
ATOM 1360 C CA . GLY A 1 176 ? 16.094 6.039 -20.647 1.00 87.12 176 GLY A CA 1
ATOM 1361 C C . GLY A 1 176 ? 15.433 7.333 -20.190 1.00 87.12 176 GLY A C 1
ATOM 1362 O O . GLY A 1 176 ? 16.120 8.148 -19.582 1.00 87.12 176 GLY A O 1
ATOM 1363 N N . ASN A 1 177 ? 14.132 7.514 -20.426 1.00 88.81 177 ASN A N 1
ATOM 1364 C CA . ASN A 1 177 ? 13.385 8.648 -19.895 1.00 88.81 177 ASN A CA 1
ATOM 1365 C C . ASN A 1 177 ? 12.594 8.224 -18.651 1.00 88.81 177 ASN A C 1
ATOM 1367 O O . ASN A 1 177 ? 11.462 7.760 -18.754 1.00 88.81 177 ASN A O 1
ATOM 1371 N N . GLY A 1 178 ? 13.193 8.381 -17.471 1.00 86.88 178 GLY A N 1
ATOM 1372 C CA . GLY A 1 178 ? 12.564 7.984 -16.216 1.00 86.88 178 GLY A CA 1
ATOM 1373 C C . GLY A 1 178 ? 11.612 9.010 -15.607 1.00 86.88 178 GLY A C 1
ATOM 1374 O O . GLY A 1 178 ? 11.096 8.739 -14.529 1.00 86.88 178 GLY A O 1
ATOM 1375 N N . THR A 1 179 ? 11.345 10.153 -16.256 1.00 86.19 179 THR A N 1
ATOM 1376 C CA . THR A 1 179 ? 10.529 11.248 -15.691 1.00 86.19 179 THR A CA 1
ATOM 1377 C C . THR A 1 179 ? 9.212 10.768 -15.097 1.00 86.19 179 THR A C 1
ATOM 1379 O O . THR A 1 179 ? 8.877 11.113 -13.968 1.00 86.19 179 THR A O 1
ATOM 1382 N N . ALA A 1 180 ? 8.473 9.938 -15.829 1.00 79.81 180 ALA A N 1
ATOM 1383 C CA . ALA A 1 180 ? 7.148 9.509 -15.398 1.00 79.81 180 ALA A CA 1
ATOM 1384 C C . ALA A 1 180 ? 7.170 8.567 -14.182 1.00 79.81 180 ALA A C 1
ATOM 1386 O O . ALA A 1 180 ? 6.192 8.507 -13.444 1.00 79.81 180 ALA A O 1
ATOM 1387 N N . LEU A 1 181 ? 8.283 7.860 -13.954 1.00 83.38 181 LEU A N 1
ATOM 1388 C CA . LEU A 1 181 ? 8.478 6.996 -12.785 1.00 83.38 181 LEU A CA 1
ATOM 1389 C C . LEU A 1 181 ? 9.335 7.647 -11.689 1.00 83.38 181 LEU A C 1
ATOM 1391 O O . LEU A 1 181 ? 9.567 7.044 -10.644 1.00 83.38 181 LEU A O 1
ATOM 1395 N N . ALA A 1 182 ? 9.795 8.878 -11.910 1.00 79.19 182 ALA A N 1
ATOM 1396 C CA . ALA A 1 182 ? 10.584 9.645 -10.956 1.00 79.19 182 ALA A CA 1
ATOM 1397 C C . ALA A 1 182 ? 9.734 10.377 -9.919 1.00 79.19 182 ALA A C 1
ATOM 1399 O O . ALA A 1 182 ? 10.298 11.060 -9.063 1.00 79.19 182 ALA A O 1
ATOM 1400 N N . SER A 1 183 ? 8.400 10.288 -10.010 1.00 65.69 183 SER A N 1
ATOM 1401 C CA . SER A 1 183 ? 7.510 11.092 -9.182 1.00 65.69 183 SER A CA 1
ATOM 1402 C C . SER A 1 183 ? 7.817 10.864 -7.705 1.00 65.69 183 SER A C 1
ATOM 1404 O O . SER A 1 183 ? 7.571 9.794 -7.149 1.00 65.69 183 SER A O 1
ATOM 1406 N N . SER A 1 184 ? 8.351 11.896 -7.060 1.00 57.84 184 SER A N 1
ATOM 1407 C CA . SER A 1 184 ? 8.402 11.975 -5.612 1.00 57.84 184 SER A CA 1
ATOM 1408 C C . SER A 1 184 ? 7.082 12.587 -5.170 1.00 57.84 184 SER A C 1
ATOM 1410 O O . SER A 1 184 ? 6.876 13.795 -5.254 1.00 57.84 184 SER A O 1
ATOM 1412 N N . SER A 1 185 ? 6.131 11.756 -4.743 1.00 56.44 185 SER A N 1
ATOM 1413 C CA . SER A 1 185 ? 5.002 12.308 -3.999 1.00 56.44 185 SER A CA 1
ATOM 1414 C C . SER A 1 185 ? 5.559 12.874 -2.688 1.00 56.44 185 SER A C 1
ATOM 1416 O O . SER A 1 185 ? 6.209 12.128 -1.948 1.00 56.44 185 SER A O 1
ATOM 1418 N N . PRO A 1 186 ? 5.378 14.175 -2.394 1.00 62.00 186 PRO A N 1
ATOM 1419 C CA . PRO A 1 186 ? 5.752 14.708 -1.093 1.00 62.00 186 PRO A CA 1
ATOM 1420 C C . PRO A 1 186 ? 5.004 13.939 -0.002 1.00 62.00 186 PRO A C 1
ATOM 1422 O O . PRO A 1 186 ? 3.884 13.474 -0.229 1.00 62.00 186 PRO A O 1
ATOM 1425 N N . LEU A 1 187 ? 5.619 13.814 1.179 1.00 64.12 187 LEU A N 1
ATOM 1426 C CA . LEU A 1 187 ? 4.977 13.149 2.311 1.00 64.12 187 LEU A CA 1
ATOM 1427 C C . LEU A 1 187 ? 3.609 13.785 2.580 1.00 64.12 187 LEU A C 1
ATOM 1429 O O . LEU A 1 187 ? 3.518 14.992 2.817 1.00 64.12 187 LEU A O 1
ATOM 1433 N N . THR A 1 188 ? 2.553 12.978 2.542 1.00 71.56 188 THR A N 1
ATOM 1434 C CA . THR A 1 188 ? 1.198 13.439 2.854 1.00 71.56 188 THR A CA 1
ATOM 1435 C C . THR A 1 188 ? 0.980 13.467 4.362 1.00 71.56 188 THR A C 1
ATOM 1437 O O . THR A 1 188 ? 1.645 12.751 5.115 1.00 71.56 188 THR A O 1
ATOM 1440 N N . LEU A 1 189 ? 0.010 14.264 4.823 1.00 73.19 189 LEU A N 1
ATOM 1441 C CA . LEU A 1 189 ? -0.387 14.268 6.234 1.00 73.19 189 LEU A CA 1
ATOM 1442 C C . LEU A 1 189 ? -0.780 12.859 6.713 1.00 73.19 189 LEU A C 1
ATOM 1444 O O . LEU A 1 189 ? -0.426 12.468 7.819 1.00 73.19 189 LEU A O 1
ATOM 1448 N N . ASP A 1 190 ? -1.421 12.057 5.866 1.00 74.62 190 ASP A N 1
ATOM 1449 C CA . ASP A 1 190 ? -1.800 10.684 6.213 1.00 74.62 190 ASP A CA 1
ATOM 1450 C C . ASP A 1 190 ? -0.576 9.788 6.443 1.00 74.62 190 ASP A C 1
ATOM 1452 O O . ASP A 1 190 ? -0.526 9.030 7.413 1.00 74.62 190 ASP A O 1
ATOM 1456 N N . GLN A 1 191 ? 0.458 9.918 5.604 1.00 74.31 191 GLN A N 1
ATOM 1457 C CA . GLN A 1 191 ? 1.724 9.203 5.796 1.00 74.31 191 GLN A CA 1
ATOM 1458 C C . GLN A 1 191 ? 2.398 9.620 7.106 1.00 74.31 191 GLN A C 1
ATOM 1460 O O . GLN A 1 191 ? 2.937 8.773 7.819 1.00 74.31 191 GLN A O 1
ATOM 1465 N N . VAL A 1 192 ? 2.299 10.901 7.470 1.00 74.56 192 VAL A N 1
ATOM 1466 C CA . VAL A 1 192 ? 2.799 11.424 8.746 1.00 74.56 192 VAL A CA 1
ATOM 1467 C C . VAL A 1 192 ? 2.074 10.805 9.945 1.00 74.56 192 VAL A C 1
ATOM 1469 O O . VAL A 1 192 ? 2.721 10.364 10.895 1.00 74.56 192 VAL A O 1
ATOM 1472 N N . TRP A 1 193 ? 0.743 10.747 9.901 1.00 78.25 193 TRP A N 1
ATOM 1473 C CA . TRP A 1 193 ? -0.086 10.268 11.012 1.00 78.25 193 TRP A CA 1
ATOM 1474 C C . TRP A 1 193 ? -0.092 8.745 11.146 1.00 78.25 193 TRP A C 1
ATOM 1476 O O . TRP A 1 193 ? -0.375 8.224 12.224 1.00 78.25 193 TRP A O 1
ATOM 1486 N N . SER A 1 194 ? 0.257 8.023 10.081 1.00 83.75 194 SER A N 1
ATOM 1487 C CA . SER A 1 194 ? 0.314 6.562 10.100 1.00 83.75 194 SER A CA 1
ATOM 1488 C C . SER A 1 194 ? 1.359 6.008 11.076 1.00 83.75 194 SER A C 1
ATOM 1490 O O . SER A 1 194 ? 1.121 4.965 11.684 1.00 83.75 194 SER A O 1
ATOM 1492 N N . LEU A 1 195 ? 2.486 6.704 11.286 1.00 80.69 195 LEU A N 1
ATOM 1493 C CA . LEU A 1 195 ? 3.562 6.187 12.136 1.00 80.69 195 LEU A CA 1
ATOM 1494 C C . LEU A 1 195 ? 3.162 6.050 13.614 1.00 80.69 195 LEU A C 1
ATOM 1496 O O . LEU A 1 195 ? 3.314 4.947 14.137 1.00 80.69 195 LEU A O 1
ATOM 1500 N N . PRO A 1 196 ? 2.625 7.084 14.300 1.00 83.56 196 PRO A N 1
ATOM 1501 C CA . PRO A 1 196 ? 2.170 6.935 15.686 1.00 83.56 196 PRO A CA 1
ATOM 1502 C C . PRO A 1 196 ? 1.153 5.805 15.874 1.00 83.56 196 PRO A C 1
ATOM 1504 O O . PRO A 1 196 ? 1.177 5.119 16.894 1.00 83.56 196 PRO A O 1
ATOM 1507 N N . ILE A 1 197 ? 0.272 5.605 14.889 1.00 87.81 197 ILE A N 1
ATOM 1508 C CA . ILE A 1 197 ? -0.746 4.548 14.899 1.00 87.81 197 ILE A CA 1
ATOM 1509 C C . ILE A 1 197 ? -0.061 3.176 14.836 1.00 87.81 197 ILE A C 1
ATOM 1511 O O . ILE A 1 197 ? -0.261 2.336 15.710 1.00 87.81 197 ILE A O 1
ATOM 1515 N N . ILE A 1 198 ? 0.821 2.968 13.851 1.00 83.56 198 ILE A N 1
ATOM 1516 C CA . ILE A 1 198 ? 1.562 1.710 13.682 1.00 83.56 198 ILE A CA 1
ATOM 1517 C C . ILE A 1 198 ? 2.413 1.395 14.921 1.00 83.56 198 ILE A C 1
ATOM 1519 O O . ILE A 1 198 ? 2.436 0.244 15.352 1.00 83.56 198 ILE A O 1
ATOM 1523 N N . CYS A 1 199 ? 3.067 2.399 15.515 1.00 82.69 199 CYS A N 1
ATOM 1524 C CA . CYS A 1 199 ? 3.874 2.235 16.727 1.00 82.69 199 CYS A CA 1
ATOM 1525 C C . CYS A 1 199 ? 3.069 1.728 17.934 1.00 82.69 199 CYS A C 1
ATOM 1527 O O . CYS A 1 199 ? 3.621 1.021 18.774 1.00 82.69 199 CYS A O 1
ATOM 1529 N N . GLN A 1 200 ? 1.788 2.094 18.039 1.00 85.88 200 GLN A N 1
ATOM 1530 C CA . GLN A 1 200 ? 0.912 1.668 19.136 1.00 85.88 200 GLN A CA 1
ATOM 1531 C C . GLN A 1 200 ? 0.248 0.318 18.869 1.00 85.88 200 GLN A C 1
ATOM 1533 O O . GLN A 1 200 ? 0.067 -0.476 19.791 1.00 85.88 200 GLN A O 1
ATOM 1538 N N . ASP A 1 201 ? -0.091 0.041 17.611 1.00 87.62 201 ASP A N 1
ATOM 1539 C CA . ASP A 1 201 ? -0.874 -1.140 17.238 1.00 87.62 201 ASP A CA 1
ATOM 1540 C C . ASP A 1 201 ? -0.021 -2.380 16.936 1.00 87.62 201 ASP A C 1
ATOM 1542 O O . ASP A 1 201 ? -0.535 -3.496 16.806 1.00 87.62 201 ASP A O 1
ATOM 1546 N N . ARG A 1 202 ? 1.300 -2.214 16.832 1.00 77.19 202 ARG A N 1
ATOM 1547 C CA . ARG A 1 202 ? 2.262 -3.296 16.598 1.00 77.19 202 ARG A CA 1
ATOM 1548 C C . ARG A 1 202 ? 3.225 -3.396 17.779 1.00 77.19 202 ARG A C 1
ATOM 1550 O O . ARG A 1 202 ? 3.733 -2.396 18.276 1.00 77.19 202 ARG A O 1
ATOM 1557 N N . SER A 1 203 ? 3.522 -4.616 18.231 1.00 66.69 203 SER A N 1
ATOM 1558 C CA . SER A 1 203 ? 4.530 -4.813 19.279 1.00 66.69 203 SER A CA 1
ATOM 1559 C C . SER A 1 203 ? 5.922 -4.445 18.757 1.00 66.69 203 SER A C 1
ATOM 1561 O O . SER A 1 203 ? 6.230 -4.703 17.593 1.00 66.69 203 SER A O 1
ATOM 1563 N N . LYS A 1 204 ? 6.816 -3.951 19.623 1.00 60.84 204 LYS A N 1
ATOM 1564 C CA . LYS A 1 204 ? 8.219 -3.670 19.252 1.00 60.84 204 LYS A CA 1
ATOM 1565 C C . LYS A 1 204 ? 8.935 -4.882 18.640 1.00 60.84 204 LYS A C 1
ATOM 1567 O O . LYS A 1 204 ? 9.735 -4.728 17.729 1.00 60.84 204 LYS A O 1
ATOM 1572 N N . THR A 1 205 ? 8.599 -6.095 19.083 1.00 57.12 205 THR A N 1
ATOM 1573 C CA . THR A 1 205 ? 9.117 -7.351 18.510 1.00 57.12 205 THR A CA 1
ATOM 1574 C C . THR A 1 205 ?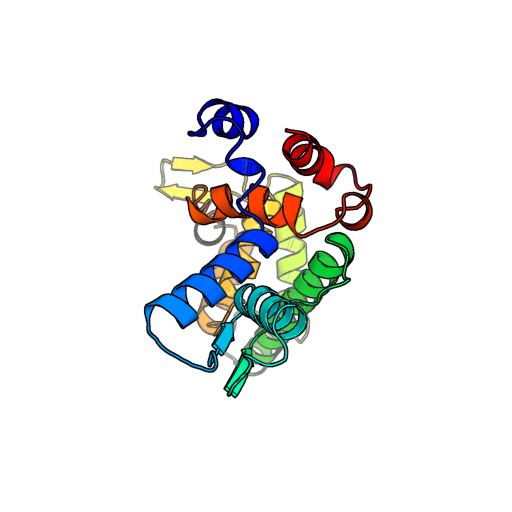 8.610 -7.626 17.093 1.00 57.12 205 THR A C 1
ATOM 1576 O O . THR A 1 205 ? 9.309 -8.263 16.312 1.00 57.12 205 THR A O 1
ATOM 1579 N N . SER A 1 206 ? 7.423 -7.129 16.740 1.00 58.50 206 SER A N 1
ATOM 1580 C CA . SER A 1 206 ? 6.822 -7.272 15.410 1.00 58.50 206 SER A CA 1
ATOM 1581 C C . SER A 1 206 ? 7.300 -6.217 14.402 1.00 58.50 206 SER A C 1
ATOM 1583 O O . SER A 1 206 ? 7.123 -6.411 13.203 1.00 58.50 206 SER A O 1
ATOM 1585 N N . LEU A 1 207 ? 7.943 -5.134 14.857 1.00 58.09 207 LEU A N 1
ATOM 1586 C CA . LEU A 1 207 ? 8.528 -4.098 13.991 1.00 58.09 207 LEU A CA 1
ATOM 1587 C C . LEU A 1 207 ? 9.813 -4.575 13.270 1.00 58.09 207 LEU A C 1
ATOM 1589 O O . LEU A 1 207 ? 10.287 -3.904 12.358 1.00 58.09 207 LEU A O 1
ATOM 1593 N N . GLY A 1 208 ? 10.330 -5.762 13.619 1.00 53.47 208 GLY A N 1
ATOM 1594 C CA . GLY A 1 208 ? 11.520 -6.375 13.017 1.00 53.47 208 GLY A CA 1
ATOM 1595 C C . GLY A 1 208 ? 12.837 -5.847 13.602 1.00 53.47 208 GLY A C 1
ATOM 1596 O O . GLY A 1 208 ? 12.900 -4.741 14.124 1.00 53.47 208 GLY A O 1
ATOM 1597 N N . GLN A 1 209 ? 13.907 -6.649 13.530 1.00 51.34 209 GLN A N 1
ATOM 1598 C CA . GLN A 1 209 ? 15.268 -6.268 13.972 1.00 51.34 209 GLN A CA 1
ATOM 1599 C C . GLN A 1 209 ? 16.162 -5.771 12.820 1.00 51.34 209 GLN A C 1
ATOM 1601 O O . GLN A 1 209 ? 17.377 -5.659 12.965 1.00 51.34 209 GLN A O 1
ATOM 1606 N N . SER A 1 210 ? 15.581 -5.520 11.647 1.00 53.12 210 SER A N 1
ATOM 1607 C CA . SER A 1 210 ? 16.329 -5.056 10.480 1.00 53.12 210 SER A CA 1
ATOM 1608 C C . SER A 1 210 ? 16.757 -3.597 10.655 1.00 53.12 210 SER A C 1
ATOM 1610 O O . SER A 1 210 ? 15.950 -2.748 11.037 1.00 53.12 210 SER A O 1
ATOM 1612 N N . THR A 1 211 ? 18.006 -3.293 10.293 1.00 52.09 211 THR A N 1
ATOM 1613 C CA . THR A 1 211 ? 18.567 -1.930 10.280 1.00 52.09 211 THR A CA 1
ATOM 1614 C C . THR A 1 211 ? 17.776 -0.969 9.388 1.00 52.09 211 THR A C 1
ATOM 1616 O O . THR A 1 211 ? 17.810 0.240 9.599 1.00 52.09 211 THR A O 1
ATOM 1619 N N . ALA A 1 212 ? 16.988 -1.486 8.436 1.00 51.16 212 ALA A N 1
ATOM 1620 C CA . ALA A 1 212 ? 16.102 -0.682 7.596 1.00 51.16 212 ALA A CA 1
ATOM 1621 C C . ALA A 1 212 ? 14.981 0.027 8.387 1.00 51.16 212 ALA A C 1
ATOM 1623 O O . ALA A 1 212 ? 14.438 1.023 7.913 1.00 51.16 212 ALA A O 1
ATOM 1624 N N . TRP A 1 213 ? 14.651 -0.455 9.592 1.00 55.41 213 TRP A N 1
ATOM 1625 C CA . TRP A 1 213 ? 13.578 0.083 10.434 1.00 55.41 213 TRP A CA 1
ATOM 1626 C C . TRP A 1 213 ? 14.073 0.893 11.634 1.00 55.41 213 TRP A C 1
ATOM 1628 O O . TRP A 1 213 ? 13.243 1.417 12.371 1.00 55.41 213 TRP A O 1
ATOM 1638 N N . GLU A 1 214 ? 15.386 1.069 11.823 1.00 58.72 214 GLU A N 1
ATOM 1639 C CA . GLU A 1 214 ? 15.946 1.793 12.980 1.00 58.72 214 GLU A CA 1
ATOM 1640 C C . GLU A 1 214 ? 15.346 3.195 13.152 1.00 58.72 214 GLU A C 1
ATOM 1642 O O . GLU A 1 214 ? 15.022 3.595 14.269 1.00 58.72 214 GLU A O 1
ATOM 1647 N N . GLY A 1 215 ? 15.112 3.925 12.058 1.00 60.00 215 GLY A N 1
ATOM 1648 C CA . GLY A 1 215 ? 14.493 5.254 12.113 1.00 60.00 215 GLY A CA 1
ATOM 1649 C C . GLY A 1 215 ? 13.032 5.244 12.582 1.00 60.00 215 GLY A C 1
ATOM 1650 O O . GLY A 1 215 ? 12.606 6.169 13.272 1.00 60.00 215 GLY A O 1
ATOM 1651 N N . VAL A 1 216 ? 12.272 4.198 12.242 1.00 61.00 216 VAL A N 1
ATOM 1652 C CA . VAL A 1 216 ? 10.878 4.016 12.684 1.00 61.00 216 VAL A CA 1
ATOM 1653 C C . VAL A 1 216 ? 10.838 3.502 14.121 1.00 61.00 216 VAL A C 1
ATOM 1655 O O . VAL A 1 216 ? 10.064 4.009 14.924 1.00 61.00 216 VAL A O 1
ATOM 1658 N N . LEU A 1 217 ? 11.719 2.563 14.472 1.00 61.75 217 LEU A N 1
ATOM 1659 C CA . LEU A 1 217 ? 11.883 2.058 15.835 1.00 61.75 217 LEU A CA 1
ATOM 1660 C C . LEU A 1 217 ? 12.242 3.185 16.807 1.00 61.75 217 LEU A C 1
ATOM 1662 O O . LEU A 1 217 ? 11.590 3.312 17.836 1.00 61.75 217 LEU A O 1
ATOM 1666 N N . THR A 1 218 ? 13.194 4.047 16.433 1.00 64.94 218 THR A N 1
ATOM 1667 C CA . THR A 1 218 ? 13.576 5.236 17.216 1.00 64.94 218 THR A CA 1
ATOM 1668 C C . THR A 1 218 ? 12.401 6.199 17.375 1.00 64.94 218 THR A C 1
ATOM 1670 O O . THR A 1 218 ? 12.233 6.809 18.427 1.00 64.94 218 THR A O 1
ATOM 1673 N N . PHE A 1 219 ? 11.556 6.343 16.346 1.00 67.81 219 PHE A N 1
ATOM 1674 C CA . PHE A 1 219 ? 10.340 7.136 16.485 1.00 67.81 219 PHE A CA 1
ATOM 1675 C C . PHE A 1 219 ? 9.383 6.497 17.491 1.00 67.81 219 PHE A C 1
ATOM 1677 O O . PHE A 1 219 ? 8.932 7.192 18.383 1.00 67.81 219 PHE A O 1
ATOM 1684 N N . CYS A 1 220 ? 9.140 5.188 17.435 1.00 71.88 220 CYS A N 1
ATOM 1685 C CA . CYS A 1 220 ? 8.253 4.489 18.373 1.00 71.88 220 CYS A CA 1
ATOM 1686 C C . CYS A 1 220 ? 8.752 4.448 19.844 1.00 71.88 220 CYS A C 1
ATOM 1688 O O . CYS A 1 220 ? 8.162 3.749 20.672 1.00 71.88 220 CYS A O 1
ATOM 1690 N N . GLU A 1 221 ? 9.840 5.147 20.184 1.00 68.69 221 GLU A N 1
ATOM 1691 C CA . GLU A 1 221 ? 10.389 5.297 21.541 1.00 68.69 221 GLU A CA 1
ATOM 1692 C C . GLU A 1 221 ? 10.081 6.655 22.200 1.00 68.69 221 GLU A C 1
ATOM 1694 O O . GLU A 1 221 ? 10.619 6.928 23.274 1.00 68.69 221 GLU A O 1
ATOM 1699 N N . TYR A 1 222 ? 9.241 7.494 21.574 1.00 63.03 222 TYR A N 1
ATOM 1700 C CA . TYR A 1 222 ? 8.844 8.809 22.105 1.00 63.03 222 TYR A CA 1
ATOM 1701 C C . TYR A 1 222 ? 8.158 8.778 23.480 1.00 63.03 222 TYR A C 1
ATOM 1703 O O . TYR A 1 222 ? 7.498 7.772 23.828 1.00 63.03 222 TYR A O 1
#

Radius of gyration: 21.63 Å; Cα contacts (8 Å, |Δi|>4): 253; chains: 1; bounding box: 52×36×55 Å

Sequence (222 aa):
MWQSWANLSHPRGILGYLGTREVVQDYDAIRTALGYEKTHFLGVSYGSYRAAQYAATFPERVGHFVLDAVVPHGLSIEEQVKYDIIAVNRGLDRADAFCQNNDTCYWHHAGRGSVQAAWSTLLARAANGTLAACDTPVNCTSFIPEWALQATLAGLLGGQPDFPQLLELLAVTYMGNGTALASSSPLTLDQVWSLPIICQDRSKTSLGQSTAWEGVLTFCEY

Foldseek 3Di:
DLVVCQVVDPPNPCLLQLALVNVLVVQVVVCVVVPHQADADEQEDVRLVSVVVNCVVCVRRHDHYHYYPHDDDPAFPVRVVVVLVVLLVVLQQVLQVVLCVDPPQPCVVVDRCSSVVLLVVLLVCQVVLCAKEAPDPPRIDSHAHSVLLVVLSSVCSPDDHDSVVVSVQSVCSSVRHNHVSSDDDPQDVCNSSVLSHCLNSDDLVSNDPDPVCPVSSVSSVD

Solvent-accessible surface area (backbone atoms only — not comparable to full-atom values): 12548 Å² total; per-residue (Å²): 115,68,68,58,53,64,72,67,40,80,60,81,71,49,68,83,64,54,20,56,73,48,52,38,51,50,54,52,51,50,32,53,77,73,69,45,82,49,49,68,45,80,11,54,38,73,39,18,38,43,48,52,50,34,40,72,73,40,58,90,34,55,60,60,75,48,71,40,70,72,46,73,92,80,66,31,51,60,57,50,52,53,52,51,51,52,51,46,52,54,40,49,54,50,42,28,53,52,28,63,76,29,89,85,35,94,51,26,90,68,40,92,60,37,54,59,52,50,50,54,51,49,46,54,31,17,71,70,46,67,32,27,25,47,91,41,103,84,49,61,43,68,46,35,58,46,68,42,43,53,51,42,52,49,54,56,54,41,93,82,53,55,51,72,60,51,53,50,54,52,49,46,31,70,77,53,52,24,39,88,48,48,58,76,77,72,88,46,71,65,65,63,57,45,51,47,25,51,50,60,69,41,56,78,81,32,58,49,91,52,78,91,38,49,73,58,56,60,54,63,66,116

Secondary structure (DSSP, 8-state):
-HHHHHHH-SSTTGGGG-SHHHHHHHHHHHHHHTT-SSEEEEEETHHHHHHHHHHHH-GGGEEEEEEESPPPTT--HHHHHHHHHHHHHHHHHHHHHHHHT-TTSTTGGG-TTHHHHHHHHHHHHHHTT---EEEETTEEES---HHHHHHHHHHHTSSS--HHHHHHHHHHHHTT--GGG---PPPPHHHHHHHHHHHHHS-TTTT-S-GGGHHHHHHTT-

Mean predicted aligned error: 6.79 Å

Nearest PDB structures (foldseek):
  5uoh-assembly1_A  TM=7.080E-01  e=1.295E-05  Mycobacterium tuberculosis H37Rv
  5uno-assembly1_A  TM=7.183E-01  e=1.590E-05  Mycobacterium tuberculosis H37Rv
  8e19-assembly1_A  TM=7.409E-01  e=5.750E-05  Streptomyces sp. CB03234
  8g5u-assembly4_D  TM=6.936E-01  e=6.442E-04  Streptomyces sp. CB03234
  5yb5-assembly1_B  TM=3.407E-01  e=1.298E+00  Vigna radiata

pLDDT: mean 86.7, std 12.28, range [51.16, 98.44]

Organism: NCBI:txid329885

InterPro domains:
  IPR000073 Alpha/beta hydrolase fold-1 [PF00561] (21-79)
  IPR029058 Alpha/Beta hydrolase fold [G3DSA:3.40.50.1820] (6-195)
  IPR029058 Alpha/Beta hydrolase fold [SSF53474] (19-74)